Protein AF-A0A2J8WTG8-F1 (afdb_monomer)

Sequence (191 aa):
VDQMVSNMRNYMQKLERNFGQLSVDPNGHSFCSSSVMTYSKIGDEPPKVFQASTQTRRAPGGIKETRKAMRDSDSGLEKMAIGHHIHDRAHVIKKSKNKKTGDEEVNQEFINMNESDAHAFDEEWQSEVLKYKPGRHNLENTRMRSVGHENPGSRELKRREKPQQSPAIEHGRRSDVLGDKLYIKGSSVKS

Foldseek 3Di:
DVVVLVVVVVVVVVVVVVVVPPPDDLADWDKDKDKDKDWDDDPPDDIWIWIKMWIWIHHHQQWIWIKIWIQTPVQQKIKIKIWTTGNQWIKIWIWIARPVVRDIDIDIDTTPDDPVCVVVVVVVRVVVVVVPDPPPDDPPPPPPPPDDDDDDDDDDDDDDDDDDDDDDDDDDDDDDDDDDDDDDDDDDDDD

Mean predicted aligned error: 15.7 Å

Radius of gyration: 26.21 Å; Cα contacts (8 Å, |Δi|>4): 246; chains: 1; bounding box: 43×84×53 Å

Secondary structure (DSSP, 8-state):
-HHHHHHHHHHHHHHHHHHHHS---TTS-EEEEEEEEEEE--TTSPPEEEEEEEEEEEETTTEEEEEEEEEETTTTEEEEEEEEEETTEEEEEEEEEETTT--EEEEEEEESS-GGGHHHHHHHHHHHHHHTSTTSS--SS--------------------------------------------------

InterPro domains:
  IPR019376 Myeloid leukemia factor [PF10248] (2-128)
  IPR019376 Myeloid leukemia factor [PTHR13105] (3-164)

Nearest PDB structures (foldseek):
  3rfz-assembly3_E-2  TM=6.838E-01  e=7.771E+00  Escherichia coli
  8b4i-assembly1_B  TM=4.590E-01  e=2.252E+00  Neurospora crassa
  7xzj-assembly1_9  TM=2.714E-01  e=9.514E-01  Chlamydomonas reinhardtii

Structure (mmCIF, N/CA/C/O backbone):
data_AF-A0A2J8WTG8-F1
#
_entry.id   AF-A0A2J8WTG8-F1
#
loop_
_atom_site.group_PDB
_atom_site.id
_atom_site.type_symbol
_atom_site.label_atom_id
_atom_site.label_alt_id
_atom_site.label_comp_id
_atom_site.label_asym_id
_atom_site.label_entity_id
_atom_site.label_seq_id
_atom_site.pdbx_PDB_ins_code
_atom_site.Cartn_x
_atom_site.Cartn_y
_atom_site.Cartn_z
_atom_site.occupancy
_atom_site.B_iso_or_equiv
_atom_site.auth_seq_id
_atom_site.auth_comp_id
_atom_site.auth_asym_id
_atom_site.auth_atom_id
_atom_site.pdbx_PDB_model_num
ATOM 1 N N . VAL A 1 1 ? -19.420 -4.337 17.979 1.00 59.50 1 VAL A N 1
ATOM 2 C CA . VAL A 1 1 ? -18.659 -3.492 17.021 1.00 59.50 1 VAL A CA 1
ATOM 3 C C . VAL A 1 1 ? -17.897 -4.329 15.992 1.00 59.50 1 VAL A C 1
ATOM 5 O O . VAL A 1 1 ? -17.815 -3.922 14.839 1.00 59.50 1 VAL A O 1
ATOM 8 N N . ASP A 1 2 ? -17.441 -5.530 16.355 1.00 69.50 2 ASP A N 1
ATOM 9 C CA . ASP A 1 2 ? -16.623 -6.417 15.511 1.00 69.50 2 ASP A CA 1
ATOM 10 C C . ASP A 1 2 ? -17.260 -6.834 14.187 1.00 69.50 2 ASP A C 1
ATOM 12 O O . ASP A 1 2 ? -16.592 -6.826 13.155 1.00 69.50 2 ASP A O 1
ATOM 16 N N . GLN A 1 3 ? -18.564 -7.128 14.176 1.00 79.88 3 GLN A N 1
ATOM 17 C CA . GLN A 1 3 ? -19.263 -7.503 12.943 1.00 79.88 3 GLN A CA 1
ATOM 18 C C . GLN A 1 3 ? -19.284 -6.351 11.925 1.00 79.88 3 GLN A C 1
ATOM 20 O O . GLN A 1 3 ? -19.041 -6.565 10.739 1.00 79.88 3 GLN A O 1
ATOM 25 N N . MET A 1 4 ? -19.499 -5.114 12.385 1.00 78.50 4 MET A N 1
ATOM 26 C CA . MET A 1 4 ? -19.461 -3.932 11.519 1.00 78.50 4 MET A CA 1
ATOM 27 C C . MET A 1 4 ? -18.043 -3.692 10.986 1.00 78.50 4 MET A C 1
ATOM 29 O O . MET A 1 4 ? -17.870 -3.495 9.788 1.00 78.50 4 MET A O 1
ATOM 33 N N . VAL A 1 5 ? -17.021 -3.775 11.843 1.00 78.94 5 VAL A N 1
ATOM 34 C CA . VAL A 1 5 ? -15.616 -3.583 11.448 1.00 78.94 5 VAL A CA 1
ATOM 35 C C . VAL A 1 5 ? -15.154 -4.656 10.457 1.00 78.94 5 VAL A C 1
ATOM 37 O O . VAL A 1 5 ? -14.510 -4.333 9.460 1.00 78.94 5 VAL A O 1
ATOM 40 N N . SER A 1 6 ? -15.513 -5.921 10.681 1.00 81.75 6 SER A N 1
ATOM 41 C CA . SER A 1 6 ? -15.218 -7.020 9.756 1.00 81.75 6 SER A CA 1
ATOM 42 C C . SER A 1 6 ? -15.868 -6.791 8.388 1.00 81.75 6 SER A C 1
ATOM 44 O O . SER A 1 6 ? -15.194 -6.859 7.358 1.00 81.75 6 SER A O 1
ATOM 46 N N . ASN A 1 7 ? -17.146 -6.401 8.363 1.00 86.12 7 ASN A N 1
ATOM 47 C CA . ASN A 1 7 ? -17.848 -6.060 7.124 1.00 86.12 7 ASN A CA 1
ATOM 48 C C . ASN A 1 7 ? -17.172 -4.896 6.384 1.00 86.12 7 ASN A C 1
ATOM 50 O O . ASN A 1 7 ? -16.982 -4.968 5.170 1.00 86.12 7 ASN A O 1
ATOM 54 N N . MET A 1 8 ? -16.739 -3.859 7.106 1.00 83.19 8 MET A N 1
ATOM 55 C CA . MET A 1 8 ? -16.031 -2.713 6.524 1.00 83.19 8 MET A CA 1
ATOM 56 C C . MET A 1 8 ? -14.651 -3.095 5.982 1.00 83.19 8 MET A C 1
ATOM 58 O O . MET A 1 8 ? -14.280 -2.639 4.903 1.00 83.19 8 MET A O 1
ATOM 62 N N . ARG A 1 9 ? -13.902 -3.964 6.676 1.00 81.50 9 ARG A N 1
ATOM 63 C CA . ARG A 1 9 ? -12.622 -4.508 6.184 1.00 81.50 9 ARG A CA 1
ATOM 64 C C . ARG A 1 9 ? -12.819 -5.302 4.894 1.00 81.50 9 ARG A C 1
ATOM 66 O O . ARG A 1 9 ? -12.068 -5.100 3.944 1.00 81.50 9 ARG A O 1
ATOM 73 N N . ASN A 1 10 ? -13.844 -6.149 4.832 1.00 86.44 10 ASN A N 1
ATOM 74 C CA . ASN A 1 10 ? -14.182 -6.900 3.622 1.00 86.44 10 ASN A CA 1
ATOM 75 C C . ASN A 1 10 ? -14.580 -5.970 2.468 1.00 86.44 10 ASN A C 1
ATOM 77 O O . ASN A 1 10 ? -14.116 -6.143 1.342 1.00 86.44 10 ASN A O 1
ATOM 81 N N . TYR A 1 11 ? -15.391 -4.946 2.748 1.00 85.50 11 TYR A N 1
ATOM 82 C CA . TYR A 1 11 ? -15.779 -3.946 1.756 1.00 85.50 11 TYR A CA 1
ATOM 83 C C . TYR A 1 11 ? -14.569 -3.166 1.221 1.00 85.50 11 TYR A C 1
ATOM 85 O O . TYR A 1 11 ? -14.408 -3.033 0.012 1.00 85.50 11 TYR A O 1
ATOM 93 N N . MET A 1 12 ? -13.668 -2.737 2.107 1.00 85.12 12 MET A N 1
ATOM 94 C CA . MET A 1 12 ? -12.385 -2.110 1.773 1.00 85.12 12 MET A CA 1
ATOM 95 C C . MET A 1 12 ? -11.520 -2.979 0.861 1.00 85.12 12 MET A C 1
ATOM 97 O O . MET A 1 12 ? -11.049 -2.512 -0.172 1.00 85.12 12 MET A O 1
ATOM 101 N N . GLN A 1 13 ? -11.347 -4.258 1.202 1.00 84.75 13 GLN A N 1
ATOM 102 C CA . GLN A 1 13 ? -10.584 -5.192 0.371 1.00 84.75 13 GLN A CA 1
ATOM 103 C C . GLN A 1 13 ? -11.237 -5.401 -0.997 1.00 84.75 13 GLN A C 1
ATOM 105 O O . GLN A 1 13 ? -10.546 -5.503 -2.009 1.00 84.75 13 GLN A O 1
ATOM 110 N N . LYS A 1 14 ? -12.572 -5.450 -1.052 1.00 86.50 14 LYS A N 1
ATOM 111 C CA . LYS A 1 14 ? -13.309 -5.544 -2.314 1.00 86.50 14 LYS A CA 1
ATOM 112 C C . LYS A 1 14 ? -13.096 -4.298 -3.172 1.00 86.50 14 LYS A C 1
ATOM 114 O O . LYS A 1 14 ? -12.816 -4.432 -4.359 1.00 86.50 14 LYS A O 1
ATOM 119 N N . LEU A 1 15 ? -13.194 -3.108 -2.580 1.00 85.12 15 LEU A N 1
ATOM 120 C CA . LEU A 1 15 ? -12.899 -1.850 -3.263 1.00 85.12 15 LEU A CA 1
ATOM 121 C C . LEU A 1 15 ? -11.470 -1.840 -3.806 1.00 85.12 15 LEU A C 1
ATOM 123 O O . LEU A 1 15 ? -11.282 -1.554 -4.982 1.00 85.12 15 LEU A O 1
ATOM 127 N N . GLU A 1 16 ? -10.487 -2.233 -2.997 1.00 80.94 16 GLU A N 1
ATOM 128 C CA . GLU A 1 16 ? -9.090 -2.336 -3.422 1.00 80.94 16 GLU A CA 1
ATOM 129 C C . GLU A 1 16 ? -8.928 -3.236 -4.656 1.00 80.94 16 GLU A C 1
ATOM 131 O O . GLU A 1 16 ? -8.298 -2.836 -5.634 1.00 80.94 16 GLU A O 1
ATOM 136 N N . ARG A 1 17 ? -9.533 -4.430 -4.642 1.00 84.12 17 ARG A N 1
ATOM 137 C CA . ARG A 1 17 ? -9.487 -5.361 -5.781 1.00 84.12 17 ARG A CA 1
ATOM 138 C C . ARG A 1 17 ? -10.127 -4.761 -7.028 1.00 84.12 17 ARG A C 1
ATOM 140 O O . ARG A 1 17 ? -9.532 -4.826 -8.099 1.00 84.12 17 ARG A O 1
ATOM 147 N N . ASN A 1 18 ? -11.291 -4.130 -6.879 1.00 84.25 18 ASN A N 1
ATOM 148 C CA . ASN A 1 18 ? -11.967 -3.460 -7.988 1.00 84.25 18 ASN A CA 1
ATOM 149 C C . ASN A 1 18 ? -11.099 -2.337 -8.574 1.00 84.25 18 ASN A C 1
ATOM 151 O O . ASN A 1 18 ? -10.951 -2.267 -9.789 1.00 84.25 18 ASN A O 1
ATOM 155 N N . PHE A 1 19 ? -10.467 -1.506 -7.736 1.00 77.44 19 PHE A N 1
ATOM 156 C CA . PHE A 1 19 ? -9.544 -0.459 -8.192 1.00 77.44 19 PHE A CA 1
ATOM 157 C C . PHE A 1 19 ? -8.293 -1.030 -8.867 1.00 77.44 19 PHE A C 1
ATOM 159 O O . PHE A 1 19 ? -7.774 -0.433 -9.807 1.00 77.44 19 PHE A O 1
ATOM 166 N N . GLY A 1 20 ? -7.817 -2.193 -8.419 1.00 70.75 20 GLY A N 1
ATOM 167 C CA . GLY A 1 20 ? -6.749 -2.934 -9.086 1.00 70.75 20 GLY A CA 1
ATOM 168 C C . GLY A 1 20 ? -7.125 -3.389 -10.499 1.00 70.75 20 GLY A C 1
ATOM 169 O O . GLY A 1 20 ? -6.253 -3.408 -11.366 1.00 70.75 20 GLY A O 1
ATOM 170 N N . GLN A 1 21 ? -8.406 -3.705 -10.718 1.00 69.81 21 GLN A N 1
ATOM 171 C CA . GLN A 1 21 ? -8.958 -4.236 -11.966 1.00 69.81 21 GLN A CA 1
ATOM 172 C C . GLN A 1 21 ? -9.467 -3.160 -12.936 1.00 69.81 21 GLN A C 1
ATOM 174 O O . GLN A 1 21 ? -9.710 -3.467 -14.103 1.00 69.81 21 GLN A O 1
ATOM 179 N N . LEU A 1 22 ? -9.614 -1.904 -12.497 1.00 71.56 22 LEU A N 1
ATOM 180 C CA . LEU A 1 22 ? -9.910 -0.807 -13.416 1.00 71.56 22 LEU A CA 1
ATOM 181 C C . LEU A 1 22 ? -8.824 -0.762 -14.498 1.00 71.56 22 LEU A C 1
ATOM 183 O O . LEU A 1 22 ? -7.633 -0.653 -14.192 1.00 71.56 22 LEU A O 1
ATOM 187 N N . SER A 1 23 ? -9.242 -0.858 -15.762 1.00 62.16 23 SER A N 1
ATOM 188 C CA . SER A 1 23 ? -8.371 -0.689 -16.922 1.00 62.16 23 SER A CA 1
ATOM 189 C C . SER A 1 23 ? -7.961 0.778 -17.011 1.00 62.16 23 SER A C 1
ATOM 191 O O . SER A 1 23 ? -8.591 1.591 -17.685 1.00 62.16 23 SER A O 1
ATOM 193 N N . VAL A 1 24 ? -6.941 1.138 -16.246 1.00 70.00 24 VAL A N 1
ATOM 194 C CA . VAL A 1 24 ? -6.307 2.446 -16.318 1.00 70.00 24 VAL A CA 1
ATOM 195 C C . VAL A 1 24 ? -5.264 2.382 -17.423 1.00 70.00 24 VAL A C 1
ATOM 197 O O . VAL A 1 24 ? -4.466 1.444 -17.447 1.00 70.00 24 VAL A O 1
ATOM 200 N N . ASP A 1 25 ? -5.275 3.374 -18.312 1.00 72.25 25 ASP A N 1
ATOM 201 C CA . ASP A 1 25 ? -4.225 3.564 -19.311 1.00 72.25 25 ASP A CA 1
ATOM 202 C C . ASP A 1 25 ? -2.836 3.477 -18.636 1.00 72.25 25 ASP A C 1
ATOM 204 O O . ASP A 1 25 ? -2.562 4.261 -17.719 1.00 72.25 25 ASP A O 1
ATOM 208 N N . PRO A 1 26 ? -1.959 2.542 -19.052 1.00 69.25 26 PRO A N 1
ATOM 209 C CA . PRO A 1 26 ? -0.595 2.431 -18.535 1.00 69.25 26 PRO A CA 1
ATOM 210 C C . PRO A 1 26 ? 0.230 3.716 -18.681 1.00 69.25 26 PRO A C 1
ATOM 212 O O . PRO A 1 26 ? 1.196 3.911 -17.945 1.00 69.25 26 PRO A O 1
ATOM 215 N N . ASN A 1 27 ? -0.146 4.587 -19.621 1.00 75.19 27 ASN A N 1
ATOM 216 C CA . ASN A 1 27 ? 0.498 5.866 -19.887 1.00 75.19 27 ASN A CA 1
ATOM 217 C C . ASN A 1 27 ? -0.274 7.065 -19.301 1.00 75.19 27 ASN A C 1
ATOM 219 O O . ASN A 1 27 ? 0.047 8.216 -19.592 1.00 75.19 27 ASN A O 1
ATOM 223 N N . GLY A 1 28 ? -1.298 6.814 -18.482 1.00 81.44 28 GLY A N 1
ATOM 224 C CA . GLY A 1 28 ? -2.116 7.837 -17.842 1.00 81.44 28 GLY A CA 1
ATOM 225 C C . GLY A 1 28 ? -1.752 8.074 -16.375 1.00 81.44 28 GLY A C 1
ATOM 226 O O . GLY A 1 28 ? -1.231 7.207 -15.673 1.00 81.44 28 GLY A O 1
ATOM 227 N N . HIS A 1 29 ? -2.085 9.262 -15.870 1.00 88.00 29 HIS A N 1
ATOM 228 C CA . HIS A 1 29 ? -2.115 9.508 -14.430 1.00 88.00 29 HIS A CA 1
ATOM 229 C C . HIS A 1 29 ? -3.416 8.979 -13.831 1.00 88.00 29 HIS A C 1
ATOM 231 O O . HIS A 1 29 ? -4.501 9.316 -14.300 1.00 88.00 29 HIS A O 1
ATOM 237 N N . SER A 1 30 ? -3.321 8.222 -12.738 1.00 87.88 30 SER A N 1
ATOM 238 C CA . SER A 1 30 ? -4.504 7.809 -11.983 1.00 87.88 30 SER A CA 1
ATOM 239 C C . SER A 1 30 ? -4.296 7.923 -10.490 1.00 87.88 30 SER A C 1
ATOM 241 O O . SER A 1 30 ? -3.218 7.640 -9.967 1.00 87.88 30 SER A O 1
ATOM 243 N N . PHE A 1 31 ? -5.368 8.264 -9.794 1.00 89.69 31 PHE A N 1
ATOM 244 C CA . PHE A 1 31 ? -5.397 8.344 -8.350 1.00 89.69 31 PHE A CA 1
ATOM 245 C C . PHE A 1 31 ? -6.669 7.682 -7.831 1.00 89.69 31 PHE A C 1
ATOM 247 O O . PHE A 1 31 ? -7.772 8.042 -8.236 1.00 89.69 31 PHE A O 1
ATOM 254 N N . CYS A 1 32 ? -6.510 6.728 -6.923 1.00 88.88 32 CYS A N 1
ATOM 255 C CA . CYS A 1 32 ? -7.605 6.055 -6.244 1.00 88.88 32 CYS A CA 1
ATOM 256 C C . CYS A 1 32 ? -7.379 6.166 -4.738 1.00 88.88 32 CYS A C 1
ATOM 258 O O . CYS A 1 32 ? -6.265 5.963 -4.255 1.00 88.88 32 CYS A O 1
ATOM 260 N N . SER A 1 33 ? -8.430 6.483 -3.990 1.00 90.56 33 SER A N 1
ATOM 261 C CA . SER A 1 33 ? -8.377 6.560 -2.535 1.00 90.56 33 SER A CA 1
ATOM 262 C C . SER A 1 33 ? -9.700 6.103 -1.945 1.00 90.56 33 SER A C 1
ATOM 264 O O . SER A 1 33 ? -10.769 6.505 -2.398 1.00 90.56 33 SER A O 1
ATOM 266 N N . SER A 1 34 ? -9.619 5.264 -0.923 1.00 90.50 34 SER A N 1
ATOM 267 C CA . SER A 1 34 ? -10.752 4.796 -0.135 1.00 90.50 34 SER A CA 1
ATOM 268 C C . SER A 1 34 ? -10.399 4.887 1.343 1.00 90.50 34 SER A C 1
ATOM 270 O O . SER A 1 34 ? -9.289 4.523 1.733 1.00 90.50 34 SER A O 1
ATOM 272 N N . SER A 1 35 ? -11.338 5.347 2.170 1.00 90.50 35 SER A N 1
ATOM 273 C CA . SER A 1 35 ? -11.195 5.443 3.627 1.00 90.50 35 SER A CA 1
ATOM 274 C C . SER A 1 35 ? -12.508 5.053 4.309 1.00 90.50 35 SER A C 1
ATOM 276 O O . SER A 1 35 ? -13.580 5.386 3.811 1.00 90.50 35 SER A O 1
ATOM 278 N N . VAL A 1 36 ? -12.431 4.346 5.434 1.00 91.31 36 VAL A N 1
ATOM 279 C CA . VAL A 1 36 ? -13.559 4.034 6.317 1.00 91.31 36 VAL A CA 1
ATOM 280 C C . VAL A 1 36 ? -13.175 4.408 7.736 1.00 91.31 36 VAL A C 1
ATOM 282 O O . VAL A 1 36 ? -12.027 4.228 8.151 1.00 91.31 36 VAL A O 1
ATOM 285 N N . MET A 1 37 ? -14.143 4.919 8.486 1.00 91.06 37 MET A N 1
ATOM 286 C CA . MET A 1 37 ? -13.981 5.236 9.895 1.00 91.06 37 MET A CA 1
ATOM 287 C C . MET A 1 37 ? -15.256 4.858 10.642 1.00 91.06 37 MET A C 1
ATOM 289 O O . MET A 1 37 ? -16.359 5.181 10.210 1.00 91.06 37 MET A O 1
ATOM 293 N N . THR A 1 38 ? -15.101 4.164 11.760 1.00 89.38 38 THR A N 1
ATOM 294 C CA . THR A 1 38 ? -16.183 3.778 12.660 1.00 89.38 38 THR A CA 1
ATOM 295 C C . THR A 1 38 ? -15.867 4.329 14.035 1.00 89.38 38 THR A C 1
ATOM 297 O O . THR A 1 38 ? -14.736 4.219 14.504 1.00 89.38 38 THR A O 1
ATOM 300 N N . TYR A 1 39 ? -16.872 4.918 14.669 1.00 90.62 39 TYR A N 1
ATOM 301 C CA . TYR A 1 39 ? -16.784 5.515 15.991 1.00 90.62 39 TYR A CA 1
ATOM 302 C C . TYR A 1 39 ? -17.902 4.945 16.863 1.00 90.62 39 TYR A C 1
ATOM 304 O O . TYR A 1 39 ? -19.050 4.874 16.430 1.00 90.62 39 TYR A O 1
ATOM 312 N N . SER A 1 40 ? -17.569 4.543 18.08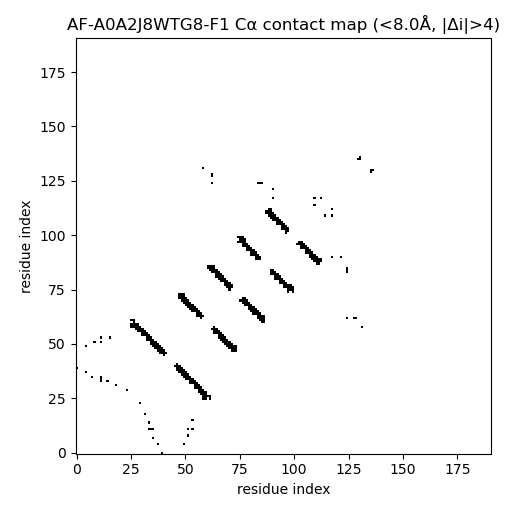5 1.00 88.06 40 SER A N 1
ATOM 313 C CA . SER A 1 40 ? -18.521 4.064 19.084 1.00 88.06 40 SER A CA 1
ATOM 314 C C . SER A 1 40 ? -18.079 4.534 20.461 1.00 88.06 40 SER A C 1
ATOM 316 O O . SER A 1 40 ? -16.922 4.357 20.831 1.00 88.06 40 SER A O 1
ATOM 318 N N . LYS A 1 41 ? -18.997 5.087 21.248 1.00 89.69 41 LYS A N 1
ATOM 319 C CA . LYS A 1 41 ? -18.753 5.475 22.640 1.00 89.69 41 LYS A CA 1
ATOM 320 C C . LYS A 1 41 ? -19.895 4.939 23.494 1.00 89.69 41 LYS A C 1
ATOM 322 O O . LYS A 1 41 ? -21.053 5.153 23.147 1.00 89.69 41 LYS A O 1
ATOM 327 N N . ILE A 1 42 ? -19.567 4.229 24.569 1.00 88.81 42 ILE A N 1
ATOM 328 C CA . ILE A 1 42 ? -20.548 3.625 25.475 1.00 88.81 42 ILE A CA 1
ATOM 329 C C . ILE A 1 42 ? -20.228 4.110 26.888 1.00 88.81 42 ILE A C 1
ATOM 331 O O . ILE A 1 42 ? -19.157 3.817 27.409 1.00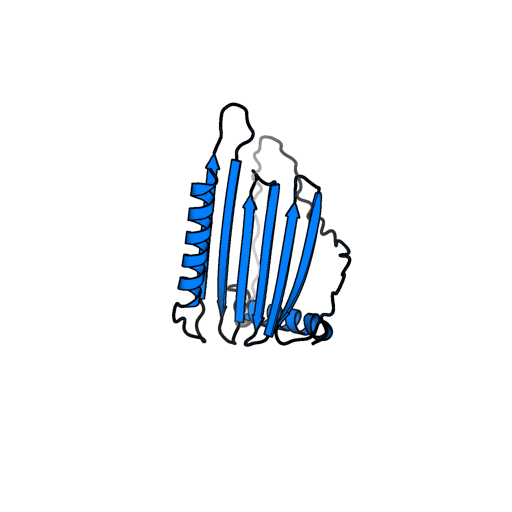 88.81 42 ILE A O 1
ATOM 335 N N . GLY A 1 43 ? -21.149 4.871 27.484 1.00 89.12 43 GLY A N 1
ATOM 336 C CA . GLY A 1 43 ? -20.980 5.435 28.825 1.00 89.12 43 GLY A CA 1
ATOM 337 C C . GLY A 1 43 ? -19.691 6.252 28.970 1.00 89.12 43 GLY A C 1
ATOM 338 O O . GLY A 1 43 ? -19.370 7.083 28.112 1.00 89.12 43 GLY A O 1
ATOM 339 N N . ASP A 1 44 ? -18.960 5.967 30.047 1.00 89.56 44 ASP A N 1
ATOM 340 C CA . ASP A 1 44 ? -17.688 6.608 30.395 1.00 89.56 44 ASP A CA 1
ATOM 341 C C . ASP A 1 44 ? -16.454 5.895 29.809 1.00 89.56 44 ASP A C 1
ATOM 343 O O . ASP A 1 44 ? -15.324 6.326 30.045 1.00 89.56 44 ASP A O 1
ATOM 347 N N . GLU A 1 45 ? -16.628 4.829 29.012 1.00 87.06 45 GLU A N 1
ATOM 348 C CA . GLU A 1 45 ? -15.491 4.186 28.350 1.00 87.06 45 GLU A CA 1
ATOM 349 C C . GLU A 1 45 ? -14.848 5.109 27.295 1.00 87.06 45 GLU A C 1
ATOM 351 O O . GLU A 1 45 ? -15.540 5.884 26.613 1.00 87.06 45 GLU A O 1
ATOM 356 N N . PRO A 1 46 ? -13.520 5.003 27.090 1.00 86.44 46 PRO A N 1
ATOM 357 C CA . PRO A 1 46 ? -12.852 5.672 25.986 1.00 86.44 46 PRO A CA 1
ATOM 358 C C . PRO A 1 46 ? -13.503 5.321 24.637 1.00 86.44 46 PRO A C 1
ATOM 360 O O . PRO A 1 46 ? -13.901 4.175 24.413 1.00 86.44 46 PRO A O 1
ATOM 363 N N . PRO A 1 47 ? -13.594 6.278 23.699 1.00 89.25 47 PRO A N 1
ATOM 364 C CA . PRO A 1 47 ? -14.210 6.031 22.405 1.00 89.25 47 PRO A CA 1
ATOM 365 C C . PRO A 1 47 ? -13.455 4.947 21.630 1.00 89.25 47 PRO A C 1
ATOM 367 O O . PRO A 1 47 ? -12.236 5.008 21.457 1.00 89.25 47 PRO A O 1
ATOM 370 N N . LYS A 1 48 ? -14.209 3.983 21.105 1.00 90.81 48 LYS A N 1
ATOM 371 C CA . LYS A 1 48 ? -13.724 2.938 20.210 1.00 90.81 48 LYS A CA 1
ATOM 372 C C . LYS A 1 48 ? -13.757 3.447 18.776 1.00 90.81 48 LYS A C 1
ATOM 374 O O . LYS A 1 48 ? -14.810 3.810 18.254 1.00 90.81 48 LYS A O 1
ATOM 379 N N . VAL A 1 49 ? -12.592 3.477 18.147 1.00 91.50 49 VAL A N 1
ATOM 380 C CA . VAL A 1 49 ? -12.373 3.975 16.798 1.00 91.50 49 VAL A CA 1
ATOM 381 C C . VAL A 1 49 ? -11.688 2.904 15.973 1.00 91.50 49 VAL A C 1
ATOM 383 O O . VAL A 1 49 ? -10.617 2.411 16.328 1.00 91.50 49 VAL A O 1
ATOM 386 N N . PHE A 1 50 ? -12.287 2.604 14.830 1.00 92.44 50 PHE A N 1
ATOM 387 C CA . PHE A 1 50 ? -11.641 1.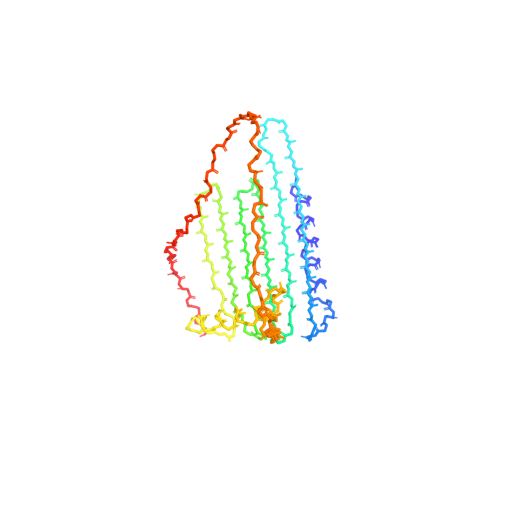858 13.766 1.00 92.44 50 PHE A CA 1
ATOM 388 C C . PHE A 1 50 ? -11.491 2.768 12.554 1.00 92.44 50 PHE A C 1
ATOM 390 O O . PHE A 1 50 ? -12.452 3.409 12.139 1.00 92.44 50 PHE A O 1
ATOM 397 N N . GLN A 1 51 ? -10.302 2.823 11.974 1.00 93.38 51 GLN A N 1
ATOM 398 C CA . GLN A 1 51 ? -10.025 3.568 10.757 1.00 93.38 51 GLN A CA 1
ATOM 399 C C . GLN A 1 51 ? -9.207 2.692 9.819 1.00 93.38 51 GLN A C 1
ATOM 401 O O . GLN A 1 51 ? -8.251 2.048 10.247 1.00 93.38 51 GLN A O 1
ATOM 406 N N . ALA A 1 52 ? -9.551 2.686 8.538 1.00 93.25 52 ALA A N 1
ATOM 407 C CA . ALA A 1 52 ? -8.726 2.071 7.511 1.00 93.25 52 ALA A CA 1
ATOM 408 C C . ALA A 1 52 ? -8.743 2.927 6.249 1.00 93.25 52 ALA A C 1
ATOM 410 O O . ALA A 1 52 ? -9.795 3.412 5.842 1.00 93.25 52 ALA A O 1
ATOM 411 N N 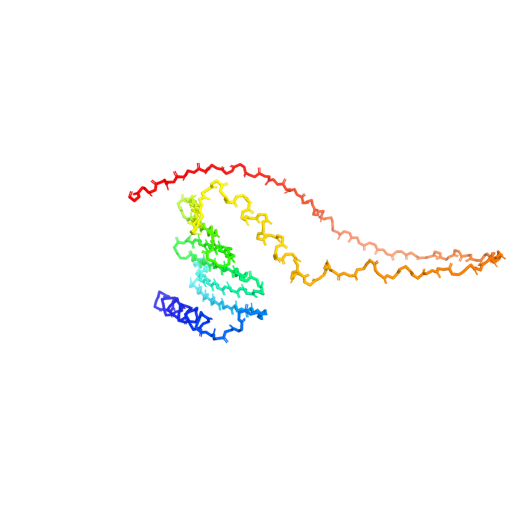. SER A 1 53 ? -7.584 3.103 5.628 1.00 92.56 53 SER A N 1
ATOM 412 C CA . SER A 1 53 ? -7.435 3.816 4.368 1.00 92.56 53 SER A CA 1
ATOM 413 C C . SER A 1 53 ? -6.517 3.060 3.420 1.00 92.56 53 SER A C 1
ATOM 415 O O . SER A 1 53 ? -5.589 2.361 3.832 1.00 92.56 53 SER A O 1
ATOM 417 N N . THR A 1 54 ? -6.807 3.173 2.130 1.00 92.00 54 THR A N 1
ATOM 418 C CA . THR A 1 54 ? -6.004 2.635 1.033 1.00 92.00 54 THR A CA 1
ATOM 419 C C . THR A 1 54 ? -5.984 3.654 -0.091 1.00 92.00 54 THR A C 1
ATOM 421 O O . THR A 1 54 ? -7.020 4.202 -0.461 1.00 92.00 54 THR A O 1
ATOM 424 N N . GLN A 1 55 ? -4.798 3.911 -0.615 1.00 92.38 55 GLN A N 1
ATOM 425 C CA . GLN A 1 55 ? -4.517 4.888 -1.647 1.00 92.38 55 GLN A CA 1
ATOM 426 C C . GLN A 1 55 ? -3.595 4.247 -2.679 1.00 92.38 55 GLN A C 1
ATOM 428 O O . GLN A 1 55 ? -2.625 3.574 -2.327 1.00 92.38 55 GLN A O 1
ATOM 433 N N . THR A 1 56 ? -3.880 4.479 -3.952 1.00 91.69 56 THR A N 1
ATOM 434 C CA . THR A 1 56 ? -3.045 4.037 -5.064 1.00 91.69 56 THR A CA 1
ATOM 435 C C . THR A 1 56 ? -2.894 5.179 -6.052 1.00 91.69 56 THR A C 1
ATOM 437 O O . THR A 1 56 ? -3.885 5.736 -6.524 1.00 91.69 56 THR A O 1
ATOM 440 N N . ARG A 1 57 ? -1.655 5.533 -6.380 1.00 90.81 57 ARG A N 1
ATOM 441 C CA . ARG A 1 57 ? -1.324 6.520 -7.407 1.00 90.81 57 ARG A CA 1
ATOM 442 C C . ARG A 1 57 ? -0.539 5.831 -8.511 1.00 90.81 57 ARG A C 1
ATOM 444 O O . ARG A 1 57 ? 0.363 5.059 -8.216 1.00 90.81 57 ARG A O 1
ATOM 451 N N . ARG A 1 58 ? -0.874 6.107 -9.767 1.00 90.75 58 ARG A N 1
ATOM 452 C CA . ARG A 1 58 ? -0.117 5.652 -10.938 1.00 90.75 58 ARG A CA 1
ATOM 453 C C . ARG A 1 58 ? 0.263 6.843 -11.806 1.00 90.75 58 ARG A C 1
ATOM 455 O O . ARG A 1 58 ? -0.454 7.850 -11.838 1.00 90.75 58 ARG A O 1
ATOM 462 N N . ALA A 1 59 ? 1.400 6.732 -12.465 1.00 89.38 59 ALA A N 1
ATOM 463 C CA . ALA A 1 59 ? 1.914 7.707 -13.404 1.00 89.38 59 ALA A CA 1
ATOM 464 C C . ALA A 1 59 ? 2.567 6.986 -14.598 1.00 89.38 59 ALA A C 1
ATOM 466 O O . ALA A 1 59 ? 2.893 5.797 -14.486 1.00 89.38 59 ALA A O 1
ATOM 467 N N . PRO A 1 60 ? 2.757 7.697 -15.724 1.00 88.56 60 PRO A N 1
ATOM 468 C CA . PRO A 1 60 ? 3.505 7.181 -16.865 1.00 88.56 60 PRO A CA 1
ATOM 469 C C . PRO A 1 60 ? 4.897 6.681 -16.447 1.00 88.56 60 PRO A C 1
ATOM 471 O O . PRO A 1 60 ? 5.429 7.100 -15.420 1.00 88.56 60 PRO A O 1
ATOM 474 N N . GLY A 1 61 ? 5.490 5.783 -17.237 1.00 86.81 61 GLY A N 1
ATOM 475 C CA . GLY A 1 61 ? 6.807 5.209 -16.921 1.00 86.81 61 GLY A CA 1
ATOM 476 C C . GLY A 1 61 ? 6.764 4.073 -15.893 1.00 86.81 61 GLY A C 1
ATOM 477 O O . GLY A 1 61 ? 7.749 3.808 -15.218 1.00 86.81 61 GLY A O 1
ATOM 478 N N . GLY A 1 62 ? 5.614 3.407 -15.737 1.00 89.12 62 GLY A N 1
ATOM 479 C CA . GLY A 1 62 ? 5.485 2.257 -14.834 1.00 89.12 62 GLY A CA 1
ATOM 480 C C . GLY A 1 62 ? 5.488 2.616 -13.349 1.00 89.12 62 GLY A C 1
ATOM 481 O O . GLY A 1 62 ? 5.669 1.733 -12.514 1.00 89.12 62 GLY A O 1
ATOM 482 N N . ILE A 1 63 ? 5.273 3.888 -13.021 1.00 92.44 63 ILE A N 1
ATOM 483 C CA . ILE A 1 63 ? 5.305 4.404 -11.658 1.00 92.44 63 ILE A CA 1
ATOM 484 C C . ILE A 1 63 ? 3.982 4.089 -10.958 1.00 92.44 63 ILE A C 1
ATOM 486 O O . ILE A 1 63 ? 2.921 4.570 -11.360 1.00 92.44 63 ILE A O 1
ATOM 490 N N . LYS A 1 64 ? 4.022 3.308 -9.875 1.00 92.94 64 LYS A N 1
ATOM 491 C CA . LYS A 1 64 ? 2.886 3.084 -8.966 1.00 92.94 64 LYS A CA 1
ATOM 492 C C . LYS A 1 64 ? 3.262 3.241 -7.483 1.00 92.94 64 LYS A C 1
ATOM 494 O O . LYS A 1 64 ? 4.181 2.605 -6.992 1.00 92.94 64 LYS A O 1
ATOM 499 N N . GLU A 1 65 ? 2.501 4.042 -6.746 1.00 93.81 65 GLU A N 1
ATOM 500 C CA . GLU A 1 65 ? 2.588 4.197 -5.289 1.00 93.81 65 GLU A CA 1
ATOM 501 C C . GLU A 1 65 ? 1.348 3.577 -4.638 1.00 93.81 65 GLU A C 1
ATOM 503 O O . GLU A 1 65 ? 0.222 3.865 -5.049 1.00 93.81 65 GLU A O 1
ATOM 508 N N . THR A 1 66 ? 1.532 2.758 -3.604 1.00 94.19 66 THR A N 1
ATOM 509 C CA . THR A 1 66 ? 0.443 2.213 -2.785 1.00 94.19 66 THR A CA 1
ATOM 510 C C . THR A 1 66 ? 0.644 2.621 -1.336 1.00 94.19 66 THR A C 1
ATOM 512 O O . THR A 1 66 ? 1.701 2.376 -0.773 1.00 94.19 66 THR A O 1
ATOM 515 N N . ARG A 1 67 ? -0.375 3.187 -0.694 1.00 95.38 67 ARG A N 1
ATOM 516 C CA . ARG A 1 67 ? -0.352 3.526 0.731 1.00 95.38 67 ARG A CA 1
ATOM 517 C C . ARG A 1 67 ? -1.565 2.939 1.426 1.00 95.38 67 ARG A C 1
ATOM 519 O O . ARG A 1 67 ? -2.692 3.146 0.992 1.00 95.38 67 ARG A O 1
ATOM 526 N N . LYS A 1 68 ? -1.342 2.231 2.526 1.00 94.25 68 LYS A N 1
ATOM 527 C CA . LYS A 1 68 ? -2.385 1.657 3.375 1.00 94.25 68 LYS A CA 1
ATOM 528 C C . LYS A 1 68 ? -2.132 2.041 4.818 1.00 94.25 68 LYS A C 1
ATOM 530 O O . LYS A 1 68 ? -0.987 2.039 5.262 1.00 94.25 68 LYS A O 1
ATOM 535 N N . ALA A 1 69 ? -3.190 2.343 5.552 1.00 95.38 69 ALA A N 1
ATOM 536 C CA . ALA A 1 69 ? -3.118 2.564 6.986 1.00 95.38 69 ALA A CA 1
ATOM 537 C C . ALA A 1 69 ? -4.351 1.977 7.669 1.00 95.38 69 ALA A C 1
ATOM 539 O O . ALA A 1 69 ? -5.450 2.005 7.121 1.00 95.38 69 ALA A O 1
ATOM 540 N N . MET A 1 70 ? -4.166 1.442 8.868 1.00 93.94 70 MET A N 1
ATOM 541 C CA . MET A 1 70 ? -5.234 0.936 9.715 1.00 93.94 70 MET A CA 1
ATOM 542 C C . MET A 1 70 ? -4.948 1.319 11.159 1.00 93.94 70 MET A C 1
ATOM 544 O O . MET A 1 70 ? -3.825 1.172 11.634 1.00 93.94 70 MET A O 1
ATOM 548 N N . ARG A 1 71 ? -5.975 1.778 11.862 1.00 93.75 71 ARG A N 1
ATOM 549 C CA . ARG A 1 71 ? -5.933 2.086 13.284 1.00 93.75 71 ARG A CA 1
ATOM 550 C C . ARG A 1 71 ? -7.134 1.460 13.960 1.00 93.75 71 ARG A C 1
ATOM 552 O O . ARG A 1 71 ? -8.266 1.681 13.540 1.00 93.75 71 ARG A O 1
ATOM 559 N N . ASP A 1 72 ? -6.872 0.706 15.010 1.00 92.00 72 ASP A N 1
ATOM 560 C CA . ASP A 1 72 ? -7.886 0.045 15.811 1.00 92.00 72 ASP A CA 1
ATOM 561 C C . ASP A 1 72 ? -7.624 0.366 17.283 1.00 92.00 72 ASP A C 1
ATOM 563 O O . ASP A 1 72 ? -6.634 -0.076 17.867 1.00 92.00 72 ASP A O 1
ATOM 567 N N . SER A 1 73 ? -8.479 1.194 17.880 1.00 90.06 73 SER A N 1
ATOM 568 C CA . SER A 1 73 ? -8.319 1.579 19.281 1.00 90.06 73 SER A CA 1
ATOM 569 C C . SER A 1 73 ? -8.759 0.486 20.254 1.00 90.06 73 SER A C 1
ATOM 571 O O . SER A 1 73 ? -8.367 0.547 21.415 1.00 90.06 73 SER A O 1
ATOM 573 N N . ASP A 1 74 ? -9.571 -0.481 19.818 1.00 87.75 74 ASP A N 1
ATOM 574 C CA . ASP A 1 74 ? -10.043 -1.566 20.679 1.00 87.75 74 ASP A CA 1
ATOM 575 C C . ASP A 1 74 ? -8.909 -2.560 20.931 1.00 87.75 74 ASP A C 1
ATOM 577 O O . ASP A 1 74 ? -8.606 -2.872 22.081 1.00 87.75 74 ASP A O 1
ATOM 581 N N . SER A 1 75 ? -8.182 -2.954 19.881 1.00 87.56 75 SER A N 1
ATOM 582 C CA . SER A 1 75 ? -6.963 -3.767 20.014 1.00 87.56 75 SER A CA 1
ATOM 583 C C . SER A 1 75 ? -5.719 -2.949 20.380 1.00 87.56 75 SER A C 1
ATOM 585 O O . SER A 1 75 ? -4.787 -3.492 20.967 1.00 87.56 75 SER A O 1
ATOM 587 N N . GLY A 1 76 ? -5.707 -1.643 20.094 1.00 91.38 76 GLY A N 1
ATOM 588 C CA . GLY A 1 76 ? -4.527 -0.781 20.215 1.00 91.38 76 GLY A CA 1
ATOM 589 C C . GLY A 1 76 ? -3.541 -0.933 19.051 1.00 91.38 76 GLY A C 1
ATOM 590 O O . GLY A 1 76 ? -2.426 -0.419 19.128 1.00 91.38 76 GLY A O 1
ATOM 591 N N . LEU A 1 77 ? -3.935 -1.636 17.988 1.00 93.94 77 LEU A N 1
ATOM 592 C CA . LEU A 1 77 ? -3.089 -1.960 16.849 1.00 93.94 77 LEU A CA 1
ATOM 593 C C . LEU A 1 77 ? -3.151 -0.866 15.778 1.00 93.94 77 LEU A C 1
ATOM 595 O O . LEU A 1 77 ? -4.219 -0.489 15.291 1.00 93.94 77 LEU A O 1
ATOM 599 N N . GLU A 1 78 ? -1.983 -0.398 15.361 1.00 95.69 78 GLU A N 1
ATOM 600 C CA . GLU A 1 78 ? -1.807 0.547 14.264 1.00 95.69 78 GLU A CA 1
ATOM 601 C C . GLU A 1 78 ? -0.888 -0.066 13.213 1.00 95.69 78 GLU A C 1
ATOM 603 O O . GLU A 1 78 ? 0.216 -0.503 13.518 1.00 95.69 78 GLU A O 1
ATOM 608 N N . LYS A 1 79 ? -1.344 -0.118 11.963 1.00 96.00 79 LYS A N 1
ATOM 609 C CA . LYS A 1 79 ? -0.587 -0.657 10.832 1.00 96.00 79 LYS A CA 1
ATOM 610 C C . LYS A 1 79 ? -0.492 0.375 9.727 1.00 96.00 79 LYS A C 1
ATOM 612 O O . LYS A 1 79 ? -1.454 1.089 9.452 1.00 96.00 79 LYS A O 1
ATOM 617 N N . MET A 1 80 ? 0.634 0.400 9.036 1.00 96.62 80 MET A N 1
ATOM 618 C CA . MET A 1 80 ? 0.791 1.115 7.780 1.00 96.62 80 MET A CA 1
ATOM 619 C C . MET A 1 80 ? 1.625 0.300 6.798 1.00 96.62 80 MET A C 1
ATOM 621 O O . MET A 1 80 ? 2.490 -0.472 7.199 1.00 96.62 80 MET A O 1
ATOM 625 N N . ALA A 1 81 ? 1.361 0.475 5.512 1.00 97.12 81 ALA A N 1
ATOM 626 C CA . ALA A 1 81 ? 2.173 -0.072 4.441 1.00 97.12 81 ALA A CA 1
ATOM 627 C C . ALA A 1 81 ? 2.317 0.972 3.335 1.00 97.12 81 ALA A C 1
ATOM 629 O O . ALA A 1 81 ? 1.319 1.560 2.917 1.00 97.12 81 ALA A O 1
ATOM 630 N N . ILE A 1 82 ? 3.536 1.202 2.868 1.00 97.06 82 ILE A N 1
ATOM 631 C CA . ILE A 1 82 ? 3.841 2.071 1.732 1.00 97.06 82 ILE A CA 1
ATOM 632 C C . ILE A 1 82 ? 4.637 1.242 0.732 1.00 97.06 82 ILE A C 1
ATOM 634 O O . ILE A 1 82 ? 5.644 0.654 1.099 1.00 97.06 82 ILE A O 1
ATOM 638 N N . GLY A 1 83 ? 4.164 1.161 -0.505 1.00 96.62 83 GLY A N 1
ATOM 639 C CA . GLY A 1 83 ? 4.806 0.449 -1.602 1.00 96.62 83 GLY A CA 1
ATOM 640 C C . GLY A 1 83 ? 5.134 1.398 -2.741 1.00 96.62 83 GLY A C 1
ATOM 641 O O . GLY A 1 83 ? 4.240 2.055 -3.276 1.00 96.62 83 GLY A O 1
ATOM 642 N N . HIS A 1 84 ? 6.403 1.451 -3.111 1.00 96.50 84 HIS A N 1
ATOM 643 C CA . HIS A 1 84 ? 6.923 2.153 -4.275 1.00 96.50 84 HIS A CA 1
ATOM 644 C C . HIS A 1 84 ? 7.203 1.129 -5.370 1.00 96.50 84 HIS A C 1
ATOM 646 O O . HIS A 1 84 ? 7.813 0.099 -5.092 1.00 96.50 84 HIS A O 1
ATOM 652 N N . HIS A 1 85 ? 6.746 1.375 -6.595 1.00 94.94 85 HIS A N 1
ATOM 653 C CA . HIS A 1 85 ? 6.852 0.411 -7.689 1.00 94.94 85 HIS A CA 1
ATOM 654 C C . HIS A 1 85 ? 7.288 1.092 -8.985 1.00 94.94 85 HIS A C 1
ATOM 656 O O . HIS A 1 85 ? 6.535 1.916 -9.501 1.00 94.94 85 HIS A O 1
ATOM 662 N N . ILE A 1 86 ? 8.419 0.671 -9.551 1.00 94.44 86 ILE A N 1
ATOM 663 C CA . ILE A 1 86 ? 8.854 1.025 -10.909 1.00 94.44 86 ILE A CA 1
ATOM 664 C C . ILE A 1 86 ? 8.736 -0.229 -11.760 1.00 94.44 86 ILE A C 1
ATOM 666 O O . ILE A 1 86 ? 9.498 -1.171 -11.567 1.00 94.44 86 ILE A O 1
ATOM 670 N N . HIS A 1 87 ? 7.797 -0.243 -12.703 1.00 91.44 87 HIS A N 1
ATOM 671 C CA . HIS A 1 87 ? 7.527 -1.408 -13.546 1.00 91.44 87 HIS A CA 1
ATOM 672 C C . HIS A 1 87 ? 7.288 -2.682 -12.706 1.00 91.44 87 HIS A C 1
ATOM 674 O O . HIS A 1 87 ? 6.263 -2.792 -12.025 1.00 91.44 87 HIS A O 1
ATOM 680 N N . ASP A 1 88 ? 8.208 -3.642 -12.768 1.00 93.00 88 ASP A N 1
ATOM 681 C CA . ASP A 1 88 ? 8.203 -4.920 -12.057 1.00 93.00 88 ASP A CA 1
ATOM 682 C C . ASP A 1 88 ? 8.964 -4.883 -10.721 1.00 93.00 88 ASP A C 1
ATOM 684 O O . ASP A 1 88 ? 8.761 -5.762 -9.881 1.00 93.00 88 ASP A O 1
ATOM 688 N N . ARG A 1 89 ? 9.795 -3.863 -10.499 1.00 95.88 89 ARG A N 1
ATOM 689 C CA . ARG A 1 89 ? 10.568 -3.646 -9.276 1.00 95.88 89 ARG A CA 1
ATOM 690 C C . ARG A 1 89 ? 9.742 -2.923 -8.220 1.00 95.88 89 ARG A C 1
ATOM 692 O O . ARG A 1 89 ? 9.015 -1.974 -8.528 1.00 95.88 89 ARG A O 1
ATOM 699 N N . ALA A 1 90 ? 9.866 -3.326 -6.957 1.00 96.12 90 ALA A N 1
ATOM 700 C CA . ALA A 1 90 ? 9.199 -2.618 -5.868 1.00 96.12 90 ALA A CA 1
ATOM 701 C C . ALA A 1 90 ? 9.938 -2.657 -4.532 1.00 96.12 90 ALA A C 1
ATOM 703 O O . ALA A 1 90 ? 10.555 -3.659 -4.183 1.00 96.12 90 ALA A O 1
ATOM 704 N N . HIS A 1 91 ? 9.757 -1.593 -3.755 1.00 97.25 91 HIS A N 1
ATOM 705 C CA . HIS A 1 91 ? 10.154 -1.494 -2.356 1.00 97.25 91 HIS A CA 1
ATOM 706 C C . HIS A 1 91 ? 8.900 -1.234 -1.512 1.00 97.25 91 HIS A C 1
ATOM 708 O O . HIS A 1 91 ? 8.197 -0.239 -1.707 1.00 97.25 91 HIS A O 1
ATOM 714 N N . VAL A 1 92 ? 8.579 -2.150 -0.596 1.00 97.06 92 VAL A N 1
ATOM 715 C CA . VAL A 1 92 ? 7.395 -2.078 0.266 1.00 97.06 92 VAL A CA 1
ATOM 716 C C . VAL A 1 92 ? 7.811 -2.043 1.730 1.00 97.06 92 VAL A C 1
ATOM 718 O O . VAL A 1 92 ? 8.386 -2.989 2.251 1.00 97.06 92 VAL A O 1
ATOM 721 N N . ILE A 1 93 ? 7.450 -0.967 2.421 1.00 97.31 93 ILE A N 1
ATOM 722 C CA . ILE A 1 93 ? 7.707 -0.761 3.843 1.00 97.31 93 ILE A CA 1
ATOM 723 C C . ILE A 1 93 ? 6.404 -0.972 4.604 1.00 97.31 93 ILE A C 1
ATOM 725 O O . ILE A 1 93 ? 5.422 -0.259 4.386 1.00 97.31 93 ILE A O 1
ATOM 729 N N . LYS A 1 94 ? 6.387 -1.929 5.527 1.00 97.44 94 LYS A N 1
ATOM 730 C CA . LYS A 1 94 ? 5.269 -2.204 6.435 1.00 97.44 94 LYS A CA 1
ATOM 731 C C . LYS A 1 94 ? 5.690 -1.844 7.852 1.00 97.44 94 LYS A C 1
ATOM 733 O O . LYS A 1 94 ? 6.732 -2.288 8.312 1.00 97.44 94 LYS A O 1
ATOM 738 N N . LYS A 1 95 ? 4.873 -1.072 8.564 1.00 97.56 95 LYS A N 1
ATOM 739 C CA . LYS A 1 95 ? 5.053 -0.795 9.993 1.00 97.56 95 LYS A CA 1
ATOM 740 C C . LYS A 1 95 ? 3.816 -1.233 10.763 1.00 97.56 95 LYS A C 1
ATOM 742 O O . LYS A 1 95 ? 2.694 -0.959 10.341 1.00 97.56 95 LYS A O 1
ATOM 747 N N . SER A 1 96 ? 4.026 -1.881 11.898 1.00 96.56 96 SER A N 1
ATOM 748 C CA . SER A 1 96 ? 2.996 -2.256 12.861 1.00 96.56 96 SER A CA 1
ATOM 749 C C . SER A 1 96 ? 3.401 -1.739 14.238 1.00 96.56 96 SER A C 1
ATOM 751 O O . SER A 1 96 ? 4.561 -1.837 14.619 1.00 96.56 96 SER A O 1
ATOM 753 N N . LYS A 1 97 ? 2.460 -1.161 14.976 1.00 96.50 97 LYS A N 1
ATOM 754 C CA . LYS A 1 97 ? 2.651 -0.651 16.332 1.00 96.50 97 LYS A CA 1
ATOM 755 C C . LYS A 1 97 ? 1.497 -1.110 17.204 1.00 96.50 97 LYS A C 1
ATOM 757 O O . LYS A 1 97 ? 0.338 -0.863 16.873 1.00 96.50 97 LYS A O 1
ATOM 762 N N . ASN A 1 98 ? 1.802 -1.737 18.329 1.00 94.81 98 ASN A N 1
ATOM 763 C CA . ASN A 1 98 ? 0.824 -2.084 19.345 1.00 94.81 98 ASN A CA 1
ATOM 764 C C . ASN A 1 98 ? 0.930 -1.099 20.512 1.00 94.81 98 ASN A C 1
ATOM 766 O O . ASN A 1 98 ? 1.896 -1.093 21.266 1.00 94.81 98 ASN A O 1
ATOM 770 N N . LYS A 1 99 ? -0.086 -0.253 20.683 1.00 91.25 99 LYS A N 1
ATOM 771 C CA . LYS A 1 99 ? -0.127 0.755 21.750 1.00 91.25 99 LYS A CA 1
ATOM 772 C C . LYS A 1 99 ? -0.318 0.172 23.146 1.00 91.25 99 LYS A C 1
ATOM 774 O O . LYS A 1 99 ? -0.036 0.875 24.109 1.00 91.25 99 LYS A O 1
ATOM 779 N N . LYS A 1 100 ? -0.814 -1.064 23.265 1.00 90.38 100 LYS A N 1
ATOM 780 C CA . LYS A 1 100 ? -1.028 -1.715 24.565 1.00 90.38 100 LYS A CA 1
ATOM 781 C C . LYS A 1 100 ? 0.248 -2.354 25.102 1.00 90.38 100 LYS A C 1
ATOM 783 O O . LYS A 1 100 ? 0.508 -2.240 26.291 1.00 90.38 100 LYS A O 1
ATOM 788 N N . THR A 1 101 ? 1.016 -3.020 24.240 1.00 92.00 101 THR A N 1
ATOM 789 C CA . THR A 1 101 ? 2.273 -3.686 24.627 1.00 92.00 101 THR A CA 1
ATOM 790 C C . THR A 1 101 ? 3.495 -2.786 24.454 1.00 92.00 101 THR A C 1
ATOM 792 O O . THR A 1 101 ? 4.495 -2.982 25.132 1.00 92.00 101 THR A O 1
ATOM 795 N N . GLY A 1 102 ? 3.405 -1.771 23.590 1.00 93.25 102 GLY A N 1
ATOM 796 C CA . GLY A 1 102 ? 4.526 -0.909 23.217 1.00 93.25 102 GLY A CA 1
ATOM 797 C C . GLY A 1 102 ? 5.353 -1.449 22.048 1.00 93.25 102 GLY A C 1
ATOM 798 O O . GLY A 1 102 ? 6.263 -0.757 21.599 1.00 93.25 102 GLY A O 1
ATOM 799 N N . ASP A 1 103 ? 5.023 -2.634 21.530 1.00 95.00 103 ASP A N 1
ATOM 800 C CA . ASP A 1 103 ? 5.792 -3.275 20.465 1.00 95.00 103 ASP A CA 1
ATOM 801 C C . ASP A 1 103 ? 5.665 -2.512 19.143 1.00 95.00 103 ASP A C 1
ATOM 803 O O . ASP A 1 103 ? 4.565 -2.156 18.701 1.00 95.00 103 ASP A O 1
ATOM 807 N N . GLU A 1 104 ? 6.801 -2.297 18.484 1.00 96.25 104 GLU A N 1
ATOM 808 C CA . GLU A 1 104 ? 6.881 -1.729 17.144 1.00 96.25 104 GLU A CA 1
ATOM 809 C C . GLU A 1 104 ? 7.698 -2.645 16.238 1.00 96.25 104 GLU A C 1
ATOM 811 O O . GLU A 1 104 ? 8.812 -3.043 16.568 1.00 96.25 104 GLU A O 1
ATOM 816 N N . GLU A 1 105 ? 7.154 -2.934 15.062 1.00 96.56 105 GLU A N 1
ATOM 817 C CA . GLU A 1 105 ? 7.797 -3.745 14.036 1.00 96.56 105 GLU A CA 1
ATOM 818 C C . GLU A 1 105 ? 7.805 -2.977 12.717 1.00 96.56 105 GLU A C 1
ATOM 820 O O . GLU A 1 105 ? 6.795 -2.389 12.312 1.00 96.56 105 GLU A O 1
ATOM 825 N N . VAL A 1 106 ? 8.946 -2.992 12.030 1.00 96.88 106 VAL A N 1
ATOM 826 C CA . VAL A 1 106 ? 9.105 -2.455 10.677 1.00 96.88 106 VAL A CA 1
ATOM 827 C C . VAL A 1 106 ? 9.691 -3.558 9.808 1.00 96.88 106 VAL A C 1
ATOM 829 O O . VAL A 1 106 ? 10.718 -4.132 10.153 1.00 96.88 106 VAL A O 1
ATOM 832 N N . ASN A 1 107 ? 9.036 -3.844 8.687 1.00 96.56 107 ASN A N 1
ATOM 833 C CA . ASN A 1 107 ? 9.495 -4.800 7.689 1.00 96.56 107 ASN A CA 1
ATOM 834 C C . ASN A 1 107 ? 9.664 -4.103 6.339 1.00 96.56 107 ASN A C 1
ATOM 836 O O . ASN A 1 107 ? 8.779 -3.352 5.919 1.00 96.56 107 ASN A O 1
ATOM 840 N N . GLN A 1 108 ? 10.773 -4.375 5.660 1.00 96.25 108 GLN A N 1
ATOM 841 C CA . GLN A 1 108 ? 11.053 -3.891 4.312 1.00 96.25 108 GLN A CA 1
ATOM 842 C C . GLN A 1 108 ? 11.104 -5.087 3.366 1.00 96.25 108 GLN A C 1
ATOM 844 O O . GLN A 1 108 ? 11.800 -6.065 3.618 1.00 96.25 108 GLN A O 1
ATOM 849 N N . GLU A 1 109 ? 10.330 -5.015 2.293 1.00 96.00 109 GLU A N 1
ATOM 850 C CA . GLU A 1 109 ? 10.220 -6.058 1.282 1.00 96.00 109 GLU A CA 1
ATOM 851 C C . GLU A 1 109 ? 10.681 -5.498 -0.061 1.00 96.00 109 GLU A C 1
ATOM 853 O O . GLU A 1 109 ? 10.187 -4.464 -0.519 1.00 96.00 109 GLU A O 1
ATOM 858 N N . PHE A 1 110 ? 11.605 -6.210 -0.696 1.00 95.75 110 PHE A N 1
ATOM 859 C CA . PHE A 1 110 ? 12.136 -5.897 -2.016 1.00 95.75 110 PHE A CA 1
ATOM 860 C C . PHE A 1 110 ? 11.612 -6.930 -3.011 1.00 95.75 110 PHE A C 1
ATOM 862 O O . PHE A 1 110 ? 11.741 -8.134 -2.797 1.00 95.75 110 PHE A O 1
ATOM 869 N N . ILE A 1 111 ? 10.972 -6.465 -4.080 1.00 95.31 111 ILE A N 1
ATOM 870 C CA . ILE A 1 111 ? 10.380 -7.312 -5.118 1.00 95.31 111 ILE A CA 1
ATOM 871 C C . ILE A 1 111 ? 11.183 -7.107 -6.395 1.00 95.31 111 ILE A C 1
ATOM 873 O O . ILE A 1 111 ? 11.320 -5.970 -6.852 1.00 95.31 111 ILE A O 1
ATOM 877 N N . ASN A 1 112 ? 11.688 -8.204 -6.966 1.00 94.00 112 ASN A N 1
ATOM 878 C CA . ASN A 1 112 ? 12.502 -8.214 -8.188 1.00 94.00 112 ASN A CA 1
ATOM 879 C C . ASN A 1 112 ? 13.751 -7.306 -8.117 1.00 94.00 112 ASN A C 1
ATOM 881 O O . ASN A 1 112 ? 14.235 -6.825 -9.136 1.00 94.00 112 ASN A O 1
ATOM 885 N N . MET A 1 113 ? 14.270 -7.059 -6.911 1.00 94.31 113 MET A N 1
ATOM 886 C CA . MET A 1 113 ? 15.525 -6.345 -6.659 1.00 94.31 113 MET A CA 1
ATOM 887 C C . MET A 1 113 ? 16.164 -6.866 -5.367 1.00 94.31 113 MET A C 1
ATOM 889 O O . MET A 1 113 ? 15.469 -7.439 -4.524 1.00 94.31 113 MET A O 1
ATOM 893 N N . ASN A 1 114 ? 17.461 -6.621 -5.190 1.00 93.00 114 ASN A N 1
ATOM 894 C CA . ASN A 1 114 ? 18.167 -6.944 -3.953 1.00 93.00 114 ASN A CA 1
ATOM 895 C C . ASN A 1 114 ? 18.200 -5.751 -2.990 1.00 93.00 114 ASN A C 1
ATOM 897 O O . ASN A 1 114 ? 18.039 -4.601 -3.393 1.00 93.00 114 ASN A O 1
ATOM 901 N N . GLU A 1 115 ? 18.499 -6.021 -1.718 1.00 91.62 115 GLU A N 1
ATOM 902 C CA . GLU A 1 115 ? 18.689 -4.988 -0.688 1.00 91.62 115 GLU A CA 1
ATOM 903 C C . GLU A 1 115 ? 19.820 -4.002 -1.040 1.00 91.62 115 GLU A C 1
ATOM 905 O O . GLU A 1 115 ? 19.717 -2.817 -0.741 1.00 91.62 115 GLU A O 1
ATOM 910 N N . SER A 1 116 ? 20.869 -4.453 -1.742 1.00 92.69 116 SER A N 1
ATOM 911 C CA . SER A 1 116 ? 21.951 -3.579 -2.227 1.00 92.69 116 SER A CA 1
ATOM 912 C C . SER A 1 116 ? 21.472 -2.521 -3.220 1.00 92.69 116 SER A C 1
ATOM 914 O O . SER A 1 116 ? 22.020 -1.421 -3.264 1.00 92.69 116 SER A O 1
ATOM 916 N N . ASP A 1 117 ? 20.442 -2.847 -4.000 1.00 93.12 117 ASP A N 1
ATOM 917 C CA . ASP A 1 117 ? 19.925 -2.000 -5.076 1.00 93.12 117 ASP A CA 1
ATOM 918 C C . ASP A 1 117 ? 18.817 -1.062 -4.571 1.00 93.12 117 ASP A C 1
ATOM 920 O O . ASP A 1 117 ? 18.398 -0.150 -5.285 1.00 93.12 117 ASP A O 1
ATOM 924 N N . ALA A 1 118 ? 18.364 -1.259 -3.326 1.00 91.38 118 ALA A N 1
ATOM 925 C CA . ALA A 1 118 ? 17.280 -0.512 -2.700 1.00 91.38 118 ALA A CA 1
ATOM 926 C C . ALA A 1 118 ? 17.519 1.002 -2.709 1.00 91.38 118 ALA A C 1
ATOM 928 O O . ALA A 1 118 ? 16.612 1.766 -3.032 1.00 91.38 118 ALA A O 1
ATOM 929 N N . HIS A 1 119 ? 18.744 1.440 -2.398 1.00 93.25 119 HIS A N 1
ATOM 930 C CA . HIS A 1 119 ? 19.078 2.866 -2.366 1.00 93.25 119 HIS A CA 1
ATOM 931 C C . HIS A 1 119 ? 18.969 3.502 -3.755 1.00 93.25 119 HIS A C 1
ATOM 933 O O . HIS A 1 119 ? 18.325 4.536 -3.915 1.00 93.25 119 HIS A O 1
ATOM 939 N N . ALA A 1 120 ? 19.549 2.854 -4.769 1.00 95.06 120 ALA A N 1
ATOM 940 C CA . ALA A 1 120 ? 19.484 3.330 -6.146 1.00 95.06 120 ALA A CA 1
ATOM 941 C C . ALA A 1 120 ? 18.036 3.353 -6.662 1.00 95.06 120 ALA A C 1
ATOM 943 O O . ALA A 1 120 ? 17.624 4.310 -7.317 1.00 95.06 120 ALA A O 1
ATOM 944 N N . PHE A 1 121 ? 17.243 2.333 -6.316 1.00 95.69 121 PHE A N 1
ATOM 945 C CA . PHE A 1 121 ? 15.818 2.291 -6.626 1.00 95.69 121 PHE A CA 1
ATOM 946 C C . PHE A 1 121 ? 15.048 3.448 -5.978 1.00 95.69 121 PHE A C 1
ATOM 948 O O . PHE A 1 121 ? 14.232 4.078 -6.646 1.00 95.69 121 PHE A O 1
ATOM 955 N N . ASP A 1 122 ? 15.288 3.745 -4.700 1.00 93.44 122 ASP A N 1
ATOM 956 C CA . ASP A 1 122 ? 14.588 4.825 -4.001 1.00 93.44 122 ASP A CA 1
ATOM 957 C C . ASP A 1 122 ? 14.931 6.202 -4.603 1.00 93.44 122 ASP A C 1
ATOM 959 O O . ASP A 1 122 ? 14.043 7.044 -4.756 1.00 93.44 122 ASP A O 1
ATOM 963 N N . GLU A 1 123 ? 16.183 6.432 -5.009 1.00 94.50 123 GLU A N 1
ATOM 964 C CA . GLU A 1 123 ? 16.601 7.660 -5.704 1.00 94.50 123 GLU A CA 1
ATOM 965 C C . GLU A 1 12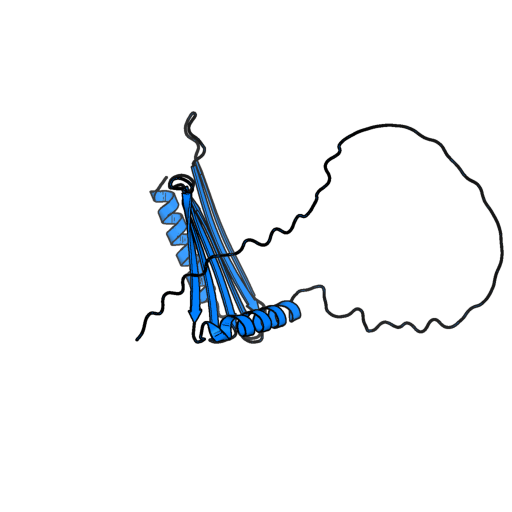3 ? 15.947 7.804 -7.086 1.00 94.50 123 GLU A C 1
ATOM 967 O O . GLU A 1 123 ? 15.427 8.874 -7.433 1.00 94.50 123 GLU A O 1
ATOM 972 N N . GLU A 1 124 ? 15.930 6.720 -7.862 1.00 94.69 124 GLU A N 1
ATOM 973 C CA . GLU A 1 124 ? 15.257 6.645 -9.160 1.00 94.69 124 GLU A CA 1
ATOM 974 C C . GLU A 1 124 ? 13.756 6.912 -8.999 1.00 94.69 124 GLU A C 1
ATOM 976 O O . GLU A 1 124 ? 13.184 7.759 -9.688 1.00 94.69 124 GLU A O 1
ATOM 981 N N . TRP A 1 125 ? 13.130 6.269 -8.012 1.00 94.31 125 TRP A N 1
ATOM 982 C CA . TRP A 1 125 ? 11.719 6.427 -7.693 1.00 94.31 125 TRP A CA 1
ATOM 983 C C . TRP A 1 125 ? 11.355 7.872 -7.371 1.00 94.31 125 TRP A C 1
ATOM 985 O O . TRP A 1 125 ? 10.406 8.425 -7.934 1.00 94.31 125 TRP A O 1
ATOM 995 N N . GLN A 1 126 ? 12.114 8.507 -6.474 1.00 92.31 126 GLN A N 1
ATOM 996 C CA . GLN A 1 126 ? 11.894 9.907 -6.122 1.00 92.31 126 GLN A CA 1
ATOM 997 C C . GLN A 1 126 ? 12.052 10.812 -7.342 1.00 92.31 126 GLN A C 1
ATOM 999 O O . GLN A 1 126 ? 11.217 11.693 -7.556 1.00 92.31 126 GLN A O 1
ATOM 1004 N N . SER A 1 127 ? 13.074 10.573 -8.164 1.00 91.25 127 SER A N 1
ATOM 1005 C CA . SER A 1 127 ? 13.323 11.345 -9.382 1.00 91.25 127 SER A CA 1
ATOM 1006 C C . SER A 1 127 ? 12.155 11.249 -10.363 1.00 91.25 127 SER A C 1
ATOM 1008 O O . SER A 1 127 ? 11.680 12.277 -10.845 1.00 91.25 127 SER A O 1
ATOM 1010 N N . GLU A 1 128 ? 11.627 10.049 -10.610 1.00 88.06 128 GLU A N 1
ATOM 1011 C CA . GLU A 1 128 ? 10.464 9.846 -11.480 1.00 88.06 128 GLU A CA 1
ATOM 1012 C C . GLU A 1 128 ? 9.201 10.503 -10.911 1.00 88.06 128 GLU A C 1
ATOM 1014 O O . GLU A 1 128 ? 8.505 11.236 -11.612 1.00 88.06 128 GLU A O 1
ATOM 1019 N N . VAL A 1 129 ? 8.922 10.340 -9.614 1.00 87.00 129 VAL A N 1
ATOM 1020 C CA . VAL A 1 129 ? 7.756 10.971 -8.973 1.00 87.00 129 VAL A CA 1
ATOM 1021 C C . VAL A 1 129 ? 7.835 12.503 -9.027 1.00 87.00 129 VAL A C 1
ATOM 1023 O O . VAL A 1 129 ? 6.802 13.166 -9.182 1.00 87.00 129 VAL A O 1
ATOM 1026 N N . LEU A 1 130 ? 9.034 13.085 -8.913 1.00 86.00 130 LEU A N 1
ATOM 1027 C CA . LEU A 1 130 ? 9.250 14.534 -8.978 1.00 86.00 130 LEU A CA 1
ATOM 1028 C C . LEU A 1 130 ? 8.920 15.124 -10.352 1.00 86.00 130 LEU A C 1
ATOM 1030 O O . LEU A 1 130 ? 8.352 16.217 -10.389 1.00 86.00 130 LEU A O 1
ATOM 1034 N N . LYS A 1 131 ? 9.169 14.399 -11.453 1.00 83.75 131 LYS A N 1
ATOM 1035 C CA . LYS A 1 131 ? 8.785 14.833 -12.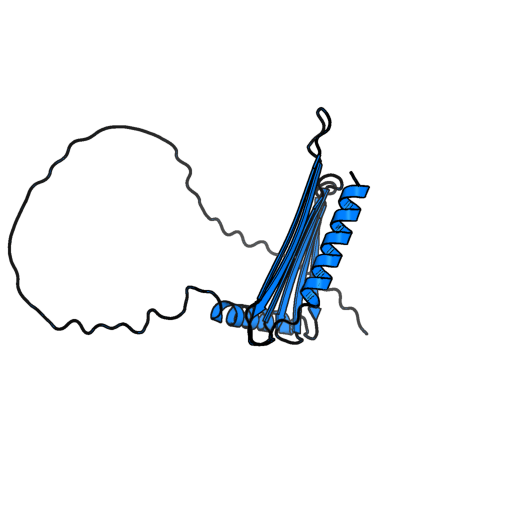815 1.00 83.75 131 LYS A CA 1
ATOM 1036 C C . LYS A 1 131 ? 7.287 15.124 -12.932 1.00 83.75 131 LYS A C 1
ATOM 1038 O O . LYS A 1 131 ? 6.875 15.977 -13.712 1.00 83.75 131 LYS A O 1
ATOM 1043 N N . TYR A 1 132 ? 6.477 14.446 -12.121 1.00 73.25 132 TYR A N 1
ATOM 1044 C CA . TYR A 1 132 ? 5.017 14.514 -12.158 1.00 73.25 132 TYR A CA 1
ATOM 1045 C C . TYR A 1 132 ? 4.399 15.251 -10.963 1.00 73.25 132 TYR A C 1
ATOM 1047 O O . TYR A 1 132 ? 3.181 15.185 -10.754 1.00 73.25 132 TYR A O 1
ATOM 1055 N N . LYS A 1 133 ? 5.195 15.945 -10.136 1.00 67.44 133 LYS A N 1
ATOM 1056 C CA . LYS A 1 133 ? 4.640 16.849 -9.121 1.00 67.44 133 LYS A CA 1
ATOM 1057 C C . LYS A 1 133 ? 4.242 18.175 -9.783 1.00 67.44 133 LYS A C 1
ATOM 1059 O O . LYS A 1 133 ? 5.118 18.886 -10.277 1.00 67.44 133 LYS A O 1
ATOM 1064 N N . PRO A 1 134 ? 2.950 18.557 -9.765 1.00 54.59 134 PRO A N 1
ATOM 1065 C CA . PRO A 1 134 ? 2.541 19.866 -10.253 1.00 54.59 134 PRO A CA 1
ATOM 1066 C C . PRO A 1 134 ? 3.150 20.930 -9.332 1.00 54.59 134 PRO A C 1
ATOM 1068 O O . PRO A 1 134 ? 2.810 21.007 -8.153 1.00 54.59 134 PRO A O 1
ATOM 1071 N N . GLY A 1 135 ? 4.109 21.700 -9.852 1.00 56.38 135 GLY A N 1
ATOM 1072 C CA . GLY A 1 135 ? 4.721 22.821 -9.132 1.00 56.38 135 GLY A CA 1
ATOM 1073 C C . GLY A 1 135 ? 6.227 23.021 -9.313 1.00 56.38 135 GLY A C 1
ATOM 1074 O O . GLY A 1 135 ? 6.767 23.933 -8.693 1.00 56.38 135 GLY A O 1
ATOM 1075 N N . ARG A 1 136 ? 6.933 22.204 -10.109 1.00 51.75 136 ARG A N 1
ATOM 1076 C CA . ARG A 1 136 ? 8.391 22.353 -10.314 1.00 51.75 136 ARG A CA 1
ATOM 1077 C C . ARG A 1 136 ? 8.851 22.110 -11.755 1.00 51.75 136 ARG A C 1
ATOM 1079 O O . ARG A 1 136 ? 9.931 21.584 -11.967 1.00 51.75 136 ARG A O 1
ATOM 1086 N N . HIS A 1 137 ? 8.059 22.497 -12.749 1.00 48.94 137 HIS A N 1
ATOM 1087 C CA . HIS A 1 137 ? 8.571 22.654 -14.111 1.00 48.94 137 HIS A CA 1
ATOM 1088 C C . HIS A 1 137 ? 8.007 23.941 -14.724 1.00 48.94 137 HIS A C 1
ATOM 1090 O O . HIS A 1 137 ? 6.798 24.152 -14.704 1.00 48.94 137 HIS A O 1
ATOM 1096 N N . ASN A 1 138 ? 8.917 24.756 -15.272 1.00 44.47 138 ASN A N 1
ATOM 1097 C CA . ASN A 1 138 ? 8.735 26.009 -16.024 1.00 44.47 138 ASN A CA 1
ATOM 1098 C C . ASN A 1 138 ? 8.562 27.342 -15.265 1.00 44.47 138 ASN A C 1
ATOM 1100 O O . ASN A 1 138 ? 7.556 28.029 -15.405 1.00 44.47 138 ASN A O 1
ATOM 1104 N N . LEU A 1 139 ? 9.632 27.805 -14.607 1.00 50.06 139 LEU A N 1
ATOM 1105 C CA . LEU A 1 139 ? 9.953 29.242 -14.580 1.00 50.06 139 LEU A CA 1
ATOM 1106 C C . LEU A 1 139 ? 11.430 29.467 -14.945 1.00 50.06 139 LEU A C 1
ATOM 1108 O O . LEU A 1 139 ? 12.165 30.108 -14.207 1.00 50.06 139 LEU A O 1
ATOM 1112 N N . GLU A 1 140 ? 11.886 28.918 -16.071 1.00 45.38 140 GLU A N 1
ATOM 1113 C CA . GLU A 1 140 ? 13.216 29.257 -16.617 1.00 45.38 140 GLU A CA 1
ATOM 1114 C C . GLU A 1 140 ? 13.148 29.869 -18.030 1.00 45.38 140 GLU A C 1
ATOM 1116 O O . GLU A 1 140 ? 14.171 30.144 -18.645 1.00 45.38 140 GLU A O 1
ATOM 1121 N N . ASN A 1 141 ? 11.952 30.183 -18.548 1.00 48.97 141 ASN A N 1
ATOM 1122 C CA . ASN A 1 141 ? 11.801 30.644 -19.936 1.00 48.97 141 ASN A CA 1
ATOM 1123 C C . ASN A 1 141 ? 11.052 31.977 -20.098 1.00 48.97 141 ASN A C 1
ATOM 1125 O O . ASN A 1 141 ? 10.403 32.199 -21.115 1.00 48.97 141 ASN A O 1
ATOM 1129 N N . THR A 1 142 ? 11.219 32.915 -19.162 1.00 46.06 142 THR A N 1
ATOM 1130 C CA . THR A 1 142 ? 10.818 34.317 -19.388 1.00 46.06 142 THR A CA 1
ATOM 1131 C C . THR A 1 142 ? 11.915 35.270 -18.919 1.00 46.06 142 THR A C 1
ATOM 1133 O O . THR A 1 142 ? 11.708 36.133 -18.070 1.00 46.06 142 THR A O 1
ATOM 1136 N N . ARG A 1 143 ? 13.115 35.148 -19.507 1.00 42.31 143 ARG A N 1
ATOM 1137 C CA . ARG A 1 143 ? 14.025 36.298 -19.636 1.00 42.31 143 ARG A CA 1
ATOM 1138 C C . ARG A 1 143 ? 13.373 37.286 -20.605 1.00 42.31 143 ARG A C 1
ATOM 1140 O O . ARG A 1 143 ? 13.725 37.346 -21.779 1.00 42.31 143 ARG A O 1
ATOM 1147 N N . MET A 1 144 ? 12.386 38.037 -20.119 1.00 41.44 144 MET A N 1
ATOM 1148 C CA . MET A 1 144 ? 11.981 39.277 -20.771 1.00 41.44 144 MET A CA 1
ATOM 1149 C C . MET A 1 144 ? 13.191 40.199 -20.701 1.00 41.44 144 MET A C 1
ATOM 1151 O O . MET A 1 144 ? 13.618 40.639 -19.637 1.00 41.44 144 MET A O 1
ATOM 1155 N N . ARG A 1 145 ? 13.801 40.383 -21.865 1.00 43.59 145 ARG A N 1
ATOM 1156 C CA . ARG A 1 145 ? 14.863 41.335 -22.140 1.00 43.59 145 ARG A CA 1
ATOM 1157 C C . ARG A 1 145 ? 14.312 42.726 -21.823 1.00 43.59 145 ARG A C 1
ATOM 1159 O O . ARG A 1 145 ? 13.588 43.289 -22.638 1.00 43.59 145 ARG A O 1
ATOM 1166 N N . SER A 1 146 ? 14.601 43.246 -20.633 1.00 39.41 146 SER A N 1
ATOM 1167 C CA . SER A 1 146 ? 14.279 44.628 -20.280 1.00 39.41 146 SER A CA 1
ATOM 1168 C C . SER A 1 146 ? 15.061 45.553 -21.207 1.00 39.41 146 SER A C 1
ATOM 1170 O O . SER A 1 146 ? 16.270 45.726 -21.065 1.00 39.41 146 SER A O 1
ATOM 1172 N N . VAL A 1 147 ? 14.366 46.078 -22.214 1.00 45.69 147 VAL A N 1
ATOM 1173 C CA . VAL A 1 147 ? 14.812 47.210 -23.024 1.00 45.69 147 VAL A CA 1
ATOM 1174 C C . VAL A 1 147 ? 14.930 48.409 -22.085 1.00 45.69 147 VAL A C 1
ATOM 1176 O O . VAL A 1 147 ? 14.034 48.656 -21.279 1.00 45.69 147 VAL A O 1
ATOM 1179 N N . GLY A 1 148 ? 16.076 49.083 -22.150 1.00 44.78 148 GLY A N 1
ATOM 1180 C CA . GLY A 1 148 ? 16.414 50.207 -21.290 1.00 44.78 148 GLY A CA 1
ATOM 1181 C C . GLY A 1 148 ? 15.402 51.344 -21.372 1.00 44.78 148 GLY A C 1
ATOM 1182 O O . GLY A 1 148 ? 14.845 51.632 -22.431 1.00 44.78 148 GLY A O 1
ATOM 1183 N N . HIS A 1 149 ? 15.196 51.995 -20.232 1.00 36.69 149 HIS A N 1
ATOM 1184 C CA . HIS A 1 149 ? 14.731 53.370 -20.204 1.00 36.69 149 HIS A CA 1
ATOM 1185 C C . HIS A 1 149 ? 15.271 54.045 -18.942 1.00 36.69 149 HIS A C 1
ATOM 1187 O O . HIS A 1 149 ? 14.786 53.838 -17.829 1.00 36.69 149 HIS A O 1
ATOM 1193 N N . GLU A 1 150 ? 16.338 54.812 -19.125 1.00 35.19 150 GLU A N 1
ATOM 1194 C CA . GLU A 1 150 ? 16.780 55.844 -18.197 1.00 35.19 150 GLU A CA 1
ATOM 1195 C C . GLU A 1 150 ? 15.743 56.979 -18.071 1.00 35.19 150 GLU A C 1
ATOM 1197 O O . GLU A 1 150 ? 15.304 57.523 -19.078 1.00 35.19 150 GLU A O 1
ATOM 1202 N N . ASN A 1 151 ? 15.375 57.374 -16.842 1.00 35.78 151 ASN A N 1
ATOM 1203 C CA . ASN A 1 151 ? 15.489 58.773 -16.389 1.00 35.78 151 ASN A CA 1
ATOM 1204 C C . ASN A 1 151 ? 15.156 58.953 -14.883 1.00 35.78 151 ASN A C 1
ATOM 1206 O O . ASN A 1 151 ? 14.369 58.180 -14.333 1.00 35.78 151 ASN A O 1
ATOM 1210 N N . PRO A 1 152 ? 15.724 59.980 -14.213 1.00 50.00 152 PRO A N 1
ATOM 1211 C CA . PRO A 1 152 ? 15.620 60.236 -12.778 1.00 50.00 152 PRO A CA 1
ATOM 1212 C C . PRO A 1 152 ? 14.569 61.310 -12.426 1.00 50.00 152 PRO A C 1
ATOM 1214 O O . PRO A 1 152 ? 14.243 62.168 -13.241 1.00 50.00 152 PRO A O 1
ATOM 1217 N N . GLY A 1 153 ? 14.136 61.350 -11.158 1.00 30.64 153 GLY A N 1
ATOM 1218 C CA . GLY A 1 153 ? 13.673 62.591 -10.518 1.00 30.64 153 GLY A CA 1
ATOM 1219 C C . GLY A 1 153 ? 12.351 62.545 -9.739 1.00 30.64 153 GLY A C 1
ATOM 1220 O O . GLY A 1 153 ? 11.384 61.918 -10.151 1.00 30.64 153 GLY A O 1
ATOM 1221 N N . SER A 1 154 ? 12.331 63.345 -8.661 1.00 35.25 154 SER A N 1
ATOM 1222 C CA . SER A 1 154 ? 11.221 63.780 -7.775 1.00 35.25 154 SER A CA 1
ATOM 1223 C C . SER A 1 154 ? 10.798 62.807 -6.653 1.00 35.25 154 SER A C 1
ATOM 1225 O O . SER A 1 154 ? 10.350 61.701 -6.907 1.00 35.25 154 SER A O 1
ATOM 1227 N N . ARG A 1 155 ? 11.179 63.043 -5.383 1.00 38.41 155 ARG A N 1
ATOM 1228 C CA . ARG A 1 155 ? 10.723 64.026 -4.356 1.00 38.41 155 ARG A CA 1
A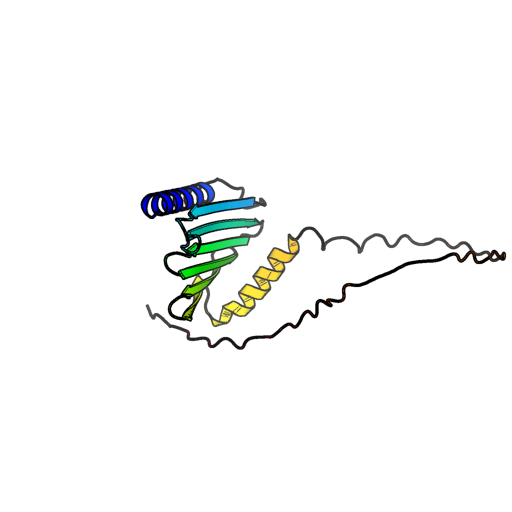TOM 1229 C C . ARG A 1 155 ? 9.353 63.717 -3.725 1.00 38.41 155 ARG A C 1
ATOM 1231 O O . ARG A 1 155 ? 8.340 63.904 -4.375 1.00 38.41 155 ARG A O 1
ATOM 1238 N N . GLU A 1 156 ? 9.428 63.406 -2.418 1.00 37.12 156 GLU A N 1
ATOM 1239 C CA . GLU A 1 156 ? 8.450 63.582 -1.317 1.00 37.12 156 GLU A CA 1
ATOM 1240 C C . GLU A 1 156 ? 7.056 62.925 -1.471 1.00 37.12 156 GLU A C 1
ATOM 1242 O O . GLU A 1 156 ? 6.432 62.960 -2.515 1.00 37.12 156 GLU A O 1
ATOM 1247 N N . LEU A 1 157 ? 6.474 62.287 -0.447 1.00 41.31 157 LEU A N 1
ATOM 1248 C CA . LEU A 1 157 ? 5.865 62.971 0.698 1.00 41.31 157 LEU A CA 1
ATOM 1249 C C . LEU A 1 157 ? 5.530 62.001 1.858 1.00 41.31 157 LEU A C 1
ATOM 1251 O O . LEU A 1 157 ? 4.903 60.964 1.680 1.00 41.31 157 LEU A O 1
ATOM 1255 N N . LYS A 1 158 ? 5.886 62.454 3.067 1.00 38.31 158 LYS A N 1
ATOM 1256 C CA . LYS A 1 158 ? 5.074 62.484 4.305 1.00 38.31 158 LYS A CA 1
ATOM 1257 C C . LYS A 1 158 ? 4.416 61.184 4.811 1.00 38.31 158 LYS A C 1
ATOM 1259 O O . LYS A 1 158 ? 3.260 60.874 4.546 1.00 38.31 158 LYS A O 1
ATOM 1264 N N . ARG A 1 159 ? 5.138 60.573 5.757 1.00 45.94 159 ARG A N 1
ATOM 1265 C CA . ARG A 1 159 ? 4.691 60.127 7.095 1.00 45.94 159 ARG A CA 1
ATOM 1266 C C . ARG A 1 159 ? 3.227 60.463 7.451 1.00 45.94 159 ARG A C 1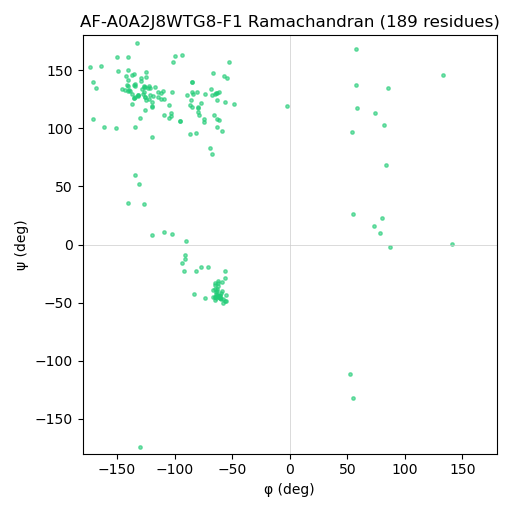
ATOM 1268 O O . ARG A 1 159 ? 2.885 61.631 7.636 1.00 45.94 159 ARG A O 1
ATOM 1275 N N . ARG A 1 160 ? 2.426 59.425 7.710 1.00 40.41 160 ARG A N 1
ATOM 1276 C CA . ARG A 1 160 ? 1.230 59.486 8.564 1.00 40.41 160 ARG A CA 1
ATOM 1277 C C . ARG A 1 160 ? 1.228 58.283 9.506 1.00 40.41 160 ARG A C 1
ATOM 1279 O O . ARG A 1 160 ? 0.887 57.178 9.110 1.00 40.41 160 ARG A O 1
ATOM 1286 N N . GLU A 1 161 ? 1.629 58.520 10.750 1.00 44.00 161 GLU A N 1
ATOM 1287 C CA . GLU A 1 161 ? 1.382 57.615 11.875 1.00 44.00 161 GLU A CA 1
ATOM 1288 C C . GLU A 1 161 ? -0.004 57.897 12.471 1.00 44.00 161 GLU A C 1
ATOM 1290 O O . GLU A 1 161 ? -0.375 59.061 12.638 1.00 44.00 161 GLU A O 1
ATOM 1295 N N . LYS A 1 162 ? -0.738 56.843 12.845 1.00 37.59 162 LYS A N 1
ATOM 1296 C CA . LYS A 1 162 ? -1.593 56.802 14.046 1.00 37.59 162 LYS A CA 1
ATOM 1297 C C . LYS A 1 162 ? -1.962 55.341 14.400 1.00 37.59 162 LYS A C 1
ATOM 1299 O O . LYS A 1 162 ? -1.934 54.498 13.509 1.00 37.59 162 LYS A O 1
ATOM 1304 N N . PRO A 1 163 ? -2.254 55.040 15.684 1.00 43.44 163 PRO A N 1
ATOM 1305 C CA . PRO A 1 163 ? -1.767 53.834 16.362 1.00 43.44 163 PRO A CA 1
ATOM 1306 C C . PRO A 1 163 ? -2.871 53.017 17.087 1.00 43.44 163 PRO A C 1
ATOM 1308 O O . PRO A 1 163 ? -4.032 53.417 17.075 1.00 43.44 163 PRO A O 1
ATOM 1311 N N . GLN A 1 164 ? -2.429 51.974 17.823 1.00 37.25 164 GLN A N 1
ATOM 1312 C CA . GLN A 1 164 ? -3.096 51.251 18.944 1.00 37.25 164 GLN A CA 1
ATOM 1313 C C . GLN A 1 164 ? -4.051 50.107 18.509 1.00 37.25 164 GLN A C 1
ATOM 1315 O O . GLN A 1 164 ? -4.827 50.304 17.591 1.00 37.25 164 GLN A O 1
ATOM 1320 N N . GLN A 1 165 ? -4.082 48.882 19.066 1.00 35.66 165 GLN A N 1
ATOM 1321 C CA . GLN A 1 165 ? -3.651 48.320 20.360 1.00 35.66 165 GLN A CA 1
ATOM 1322 C C . GLN A 1 165 ? -3.743 46.757 20.328 1.00 35.66 165 GLN A C 1
ATOM 1324 O O . GLN A 1 165 ? -4.742 46.245 19.838 1.00 35.66 165 GLN A O 1
ATOM 1329 N N . SER A 1 166 ? -2.739 46.070 20.915 1.00 36.59 166 SER A N 1
ATOM 1330 C CA . SER A 1 166 ? -2.769 44.849 21.789 1.00 36.59 166 SER A CA 1
ATOM 1331 C C . SER A 1 166 ? -3.402 43.493 21.339 1.00 36.59 166 SER A C 1
ATOM 1333 O O . SER A 1 166 ? -4.239 43.470 20.451 1.00 36.59 166 SER A O 1
ATOM 1335 N N . PRO A 1 167 ? -3.192 42.360 22.065 1.00 43.91 167 PRO A N 1
ATOM 1336 C CA . PRO A 1 167 ? -1.942 41.659 22.427 1.00 43.91 167 PRO A CA 1
ATOM 1337 C C . PRO A 1 167 ? -1.997 40.111 22.187 1.00 43.91 167 PRO A C 1
ATOM 1339 O O . PRO A 1 167 ? -3.053 39.550 21.936 1.00 43.91 167 PRO A O 1
ATOM 1342 N N . ALA A 1 168 ? -0.848 39.437 22.360 1.00 31.39 168 ALA A N 1
ATOM 1343 C CA . ALA A 1 168 ? -0.652 38.017 22.732 1.00 31.39 168 ALA A CA 1
ATOM 1344 C C . ALA A 1 168 ? -1.245 36.874 21.860 1.00 31.39 168 ALA A C 1
ATOM 1346 O O . ALA A 1 168 ? -2.447 36.659 21.802 1.00 31.39 168 ALA A O 1
ATOM 1347 N N . ILE A 1 169 ? -0.365 36.036 21.296 1.00 46.72 169 ILE A N 1
ATOM 1348 C CA . ILE A 1 169 ? -0.110 34.645 21.734 1.00 46.72 169 ILE A CA 1
ATOM 1349 C C . ILE A 1 169 ? 1.124 34.156 20.962 1.00 46.72 169 ILE A C 1
ATOM 1351 O O . ILE A 1 169 ? 1.128 33.944 19.751 1.00 46.72 169 ILE A O 1
ATOM 1355 N N . GLU A 1 170 ? 2.203 34.055 21.720 1.00 38.31 170 GLU A N 1
ATOM 1356 C CA . GLU A 1 170 ? 3.439 33.361 21.413 1.00 38.31 170 GLU A CA 1
ATOM 1357 C C . GLU A 1 170 ? 3.150 31.866 21.256 1.00 38.31 170 GLU A C 1
ATOM 1359 O O . GLU A 1 170 ? 2.616 31.282 22.181 1.00 38.31 170 GLU A O 1
ATOM 1364 N N . HIS A 1 171 ? 3.503 31.258 20.119 1.00 39.78 171 HIS A N 1
ATOM 1365 C CA . HIS A 1 171 ? 4.038 29.890 20.039 1.00 39.78 171 HIS A CA 1
ATOM 1366 C C . HIS A 1 171 ? 4.740 29.722 18.685 1.00 39.78 171 HIS A C 1
ATOM 1368 O O . HIS A 1 171 ? 4.117 29.538 17.637 1.00 39.78 171 HIS A O 1
ATOM 1374 N N . GLY A 1 172 ? 6.070 29.813 18.716 1.00 33.69 172 GLY A N 1
ATOM 1375 C CA . GLY A 1 172 ? 6.932 29.523 17.579 1.00 33.69 172 GLY A CA 1
ATOM 1376 C C . GLY A 1 172 ? 6.893 28.039 17.221 1.00 33.69 172 GLY A C 1
ATOM 1377 O O . GLY A 1 172 ? 7.125 27.177 18.066 1.00 33.69 172 GLY A O 1
ATOM 1378 N N . ARG A 1 173 ? 6.642 27.727 15.947 1.00 37.44 173 ARG A N 1
ATOM 1379 C CA . ARG A 1 173 ? 6.917 26.398 15.393 1.00 37.44 173 ARG A CA 1
ATOM 1380 C C . ARG A 1 173 ? 8.401 26.323 15.051 1.00 37.44 173 ARG A C 1
ATOM 1382 O O . ARG A 1 173 ? 8.806 26.761 13.978 1.00 37.44 173 ARG A O 1
ATOM 1389 N N . ARG A 1 174 ? 9.204 25.778 15.965 1.00 37.72 174 ARG A N 1
ATOM 1390 C CA . ARG A 1 174 ? 10.501 25.196 15.608 1.00 37.72 174 ARG A CA 1
ATOM 1391 C C . ARG A 1 174 ? 10.249 23.836 14.970 1.00 37.72 174 ARG A C 1
ATOM 1393 O O . ARG A 1 174 ? 9.586 22.978 15.543 1.00 37.72 174 AR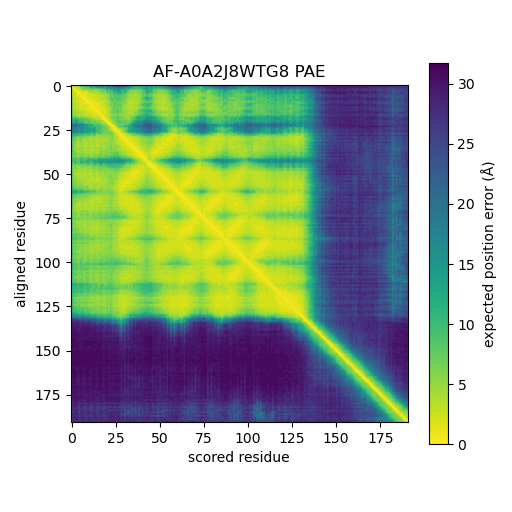G A O 1
ATOM 1400 N N . SER A 1 175 ? 10.720 23.692 13.743 1.00 40.44 175 SER A N 1
ATOM 1401 C CA . SER A 1 175 ? 10.839 22.429 13.032 1.00 40.44 175 SER A CA 1
ATOM 1402 C C . SER A 1 175 ? 12.181 21.808 13.403 1.00 40.44 175 SER A C 1
ATOM 1404 O O . SER A 1 175 ? 13.192 22.153 12.794 1.00 40.44 175 SER A O 1
ATOM 1406 N N . ASP A 1 176 ? 12.185 20.918 14.389 1.00 38.19 176 ASP A N 1
ATOM 1407 C CA . ASP A 1 176 ? 13.357 20.105 14.699 1.00 38.19 176 ASP A CA 1
ATOM 1408 C C . ASP A 1 176 ? 13.211 18.754 13.991 1.00 38.19 176 ASP A C 1
ATOM 1410 O O . ASP A 1 176 ? 12.376 17.913 14.327 1.00 38.19 176 ASP A O 1
ATOM 1414 N N . VAL A 1 177 ? 14.007 18.598 12.935 1.00 43.31 177 VAL A N 1
ATOM 1415 C CA . VAL A 1 177 ? 14.263 17.337 12.243 1.00 43.31 177 VAL A CA 1
ATOM 1416 C C . VAL A 1 177 ? 15.189 16.527 13.145 1.00 43.31 177 VAL A C 1
ATOM 1418 O O . VAL A 1 177 ? 16.373 16.843 13.247 1.00 43.31 177 VAL A O 1
ATOM 1421 N N . LEU A 1 178 ? 14.661 15.497 13.807 1.00 41.97 178 LEU A N 1
ATOM 1422 C CA . LEU A 1 178 ? 15.475 14.505 14.503 1.00 41.97 178 LEU A CA 1
ATOM 1423 C C . LEU A 1 178 ? 15.523 13.229 13.659 1.00 41.97 178 LEU A C 1
ATOM 1425 O O . LEU A 1 178 ? 14.504 12.585 13.411 1.00 41.97 178 LEU A O 1
ATOM 1429 N N . GLY A 1 179 ? 16.720 12.925 13.161 1.00 47.22 179 GLY A N 1
ATOM 1430 C CA . GLY A 1 179 ? 17.029 11.673 12.491 1.00 47.22 179 GLY A CA 1
ATOM 1431 C C . GLY A 1 179 ? 17.150 10.555 13.516 1.00 47.22 179 GLY A C 1
ATOM 1432 O O . GLY A 1 179 ? 18.137 10.490 14.248 1.00 47.22 179 GLY A O 1
ATOM 1433 N N . ASP A 1 180 ? 16.164 9.666 13.537 1.00 43.81 180 ASP A N 1
ATOM 1434 C CA . ASP A 1 180 ? 16.225 8.454 14.340 1.00 43.81 180 ASP A CA 1
ATOM 1435 C C . ASP A 1 180 ? 16.969 7.362 13.569 1.00 43.81 180 ASP A C 1
ATOM 1437 O O . ASP A 1 180 ? 16.566 6.921 12.491 1.00 43.81 180 ASP A O 1
ATOM 1441 N N . LYS A 1 181 ? 18.093 6.934 14.149 1.00 49.38 181 LYS A N 1
ATOM 1442 C CA . LYS A 1 181 ? 18.851 5.751 13.742 1.00 49.38 181 LYS A CA 1
ATOM 1443 C C . LYS A 1 181 ? 17.962 4.513 13.892 1.00 49.38 181 LYS A C 1
ATOM 1445 O O . LYS A 1 181 ? 17.714 4.061 15.007 1.00 49.38 181 LYS A O 1
ATOM 1450 N N . LEU A 1 182 ? 17.507 3.961 12.773 1.00 53.38 182 LEU A N 1
ATOM 1451 C CA . LEU A 1 182 ? 16.736 2.720 12.737 1.00 53.38 182 LEU A CA 1
ATOM 1452 C C . LEU A 1 182 ? 17.679 1.509 12.759 1.00 53.38 182 LEU A C 1
ATOM 1454 O O . LEU A 1 182 ? 18.626 1.431 11.978 1.00 53.38 182 LEU A O 1
ATOM 1458 N N . TYR A 1 183 ? 17.410 0.563 13.659 1.00 38.50 183 TYR A N 1
ATOM 1459 C CA . TYR A 1 183 ? 18.073 -0.740 13.692 1.00 38.50 183 TYR A CA 1
ATOM 1460 C C . TYR A 1 183 ? 17.451 -1.642 12.620 1.00 38.50 183 TYR A C 1
ATOM 1462 O O . TYR A 1 183 ? 16.290 -2.033 12.723 1.00 38.50 183 TYR A O 1
ATOM 1470 N N . ILE A 1 184 ? 18.230 -1.951 11.585 1.00 47.00 184 ILE A N 1
ATOM 1471 C CA . ILE A 1 184 ? 17.854 -2.854 10.495 1.00 47.00 184 ILE A CA 1
ATOM 1472 C C . ILE A 1 184 ? 18.178 -4.283 10.937 1.00 47.00 184 ILE A C 1
ATOM 1474 O O . ILE A 1 184 ? 19.319 -4.584 11.289 1.00 47.00 184 ILE A O 1
ATOM 1478 N N . LYS A 1 185 ? 17.189 -5.180 10.913 1.00 54.12 185 LYS A N 1
ATOM 1479 C CA . LYS A 1 185 ? 17.424 -6.624 11.007 1.00 54.12 185 LYS A CA 1
ATOM 1480 C C . LYS A 1 185 ? 16.888 -7.278 9.741 1.00 54.12 185 LYS A C 1
ATOM 1482 O O . LYS A 1 185 ? 15.709 -7.605 9.658 1.00 54.12 185 LYS A O 1
ATOM 1487 N N . GLY A 1 186 ? 17.767 -7.427 8.753 1.00 41.91 186 GLY A N 1
ATOM 1488 C CA . GLY A 1 186 ? 17.482 -8.177 7.535 1.00 41.91 186 GLY A CA 1
ATOM 1489 C C . GLY A 1 186 ? 17.274 -9.657 7.858 1.00 41.91 186 GLY A C 1
ATOM 1490 O O . GLY A 1 186 ? 18.078 -10.273 8.561 1.00 41.91 186 GLY A O 1
ATOM 1491 N N . SER A 1 187 ? 16.179 -10.232 7.366 1.00 42.84 187 SER A N 1
ATOM 1492 C CA . SER A 1 187 ? 15.981 -11.679 7.318 1.00 42.84 187 SER A CA 1
ATOM 1493 C C . SER A 1 187 ? 16.179 -12.124 5.873 1.00 42.84 187 SER A C 1
ATOM 1495 O O . SER A 1 187 ? 15.369 -11.820 5.003 1.00 42.84 187 SER A O 1
ATOM 1497 N N . SER A 1 188 ? 17.287 -12.821 5.616 1.00 40.91 188 SER A N 1
ATOM 1498 C CA . SER A 1 188 ? 17.515 -13.512 4.350 1.00 40.91 188 SER A CA 1
ATOM 1499 C C . SER A 1 188 ? 16.743 -14.830 4.375 1.00 40.91 188 SER A C 1
ATOM 1501 O O . SER A 1 188 ? 17.057 -15.718 5.169 1.00 40.91 188 SER A O 1
ATOM 1503 N N . VAL A 1 189 ? 15.737 -14.962 3.511 1.00 48.59 189 VAL A N 1
ATOM 1504 C CA . VAL A 1 189 ? 15.128 -16.257 3.194 1.00 48.59 189 VAL A CA 1
ATOM 1505 C C . VAL A 1 189 ? 15.810 -16.764 1.930 1.00 48.59 189 VAL A C 1
ATOM 1507 O O . VAL A 1 189 ? 15.612 -16.223 0.845 1.00 48.59 189 VAL A O 1
ATOM 1510 N N . LYS A 1 190 ? 16.669 -17.771 2.090 1.00 44.53 190 LYS A N 1
ATOM 1511 C CA . LYS A 1 190 ? 17.282 -18.488 0.971 1.00 44.53 190 LYS A CA 1
ATOM 1512 C C . LYS A 1 190 ? 16.228 -19.394 0.330 1.00 44.53 190 LYS A C 1
ATOM 1514 O O . LYS A 1 190 ? 15.544 -20.119 1.051 1.00 44.53 190 LYS A O 1
ATOM 1519 N N . SER A 1 191 ? 16.094 -19.300 -0.994 1.00 44.38 191 SER A N 1
ATOM 1520 C CA . SER A 1 191 ? 15.428 -20.319 -1.821 1.00 44.38 191 SER A CA 1
ATOM 1521 C C . SER A 1 191 ? 16.319 -21.543 -1.990 1.00 44.38 191 SER A C 1
ATOM 1523 O O . SER A 1 191 ? 17.559 -21.367 -1.924 1.00 44.38 191 SER A O 1
#

Solvent-accessible surface area (backbone atoms only — not comparable to full-atom values): 12087 Å² total; per-residue (Å²): 111,65,69,61,52,51,53,49,52,54,50,50,53,50,50,52,52,50,63,70,65,52,89,65,62,71,74,36,78,45,78,48,76,51,75,50,76,47,81,48,72,61,88,91,52,79,69,38,38,41,37,39,38,43,34,39,39,37,32,52,84,43,33,35,40,38,41,38,40,37,39,31,56,80,80,25,40,34,39,38,36,42,33,45,28,52,65,80,32,33,47,33,43,36,39,40,34,31,70,76,83,66,50,72,49,75,48,79,46,64,37,86,55,53,81,88,48,44,63,62,49,52,53,51,49,51,53,59,54,54,78,71,45,93,87,80,80,86,92,83,84,75,82,72,78,78,74,85,78,90,86,87,85,86,84,88,82,82,90,80,89,86,84,90,82,91,81,88,82,92,79,86,84,77,85,80,87,76,85,77,87,76,87,84,80,86,80,88,80,83,130

Organism: Pongo abelii (NCBI:txid9601)

pLDDT: mean 75.04, std 22.59, range [30.64, 97.56]